Protein AF-A0A061NUL7-F1 (afdb_monomer)

Foldseek 3Di:
DDDDDDDDDDDDDDDDDDDDDDDDDDDDDDDDDDDDYDDDDDDDDDDDDDDDDDDDPDDDDPPCLLVVCAAEEFEEEEAQADPQAWHQDPVVRDIHHDLVVVVVVVCVVSNYHYDYDHDFPVCRLVCLLVVVGQKYFYLAFDDPVSVVRWDWAPFPDKWDAWDKAADPVCPPVDDDPLVQLDPLAEEEEEPPGPQVCCCCPVSVRPHYDYDSHDVVQVVVRDNRYMYTPDHGTRTGTMIGRPDPDDHD

Structure (mmCIF, N/CA/C/O backbone):
data_AF-A0A061NUL7-F1
#
_entry.id   AF-A0A061NUL7-F1
#
loop_
_atom_site.group_PDB
_atom_site.id
_atom_site.type_symbol
_atom_site.label_atom_id
_atom_site.label_alt_id
_atom_site.label_comp_id
_atom_site.label_asym_id
_atom_site.label_entity_id
_atom_site.label_seq_id
_atom_site.pdbx_PDB_ins_code
_atom_site.Cartn_x
_atom_site.Cartn_y
_atom_site.Cartn_z
_atom_site.occupancy
_atom_site.B_iso_or_equiv
_atom_site.auth_seq_id
_atom_site.auth_comp_id
_atom_site.auth_asym_id
_atom_site.auth_atom_id
_atom_site.pdbx_PDB_model_num
ATOM 1 N N . MET A 1 1 ? 24.223 49.769 -17.767 1.00 41.56 1 MET A N 1
ATOM 2 C CA . MET A 1 1 ? 23.442 49.829 -16.515 1.00 41.56 1 MET A CA 1
ATOM 3 C C . MET A 1 1 ? 23.775 48.584 -15.706 1.00 41.56 1 MET A C 1
ATOM 5 O O . MET A 1 1 ? 23.411 47.496 -16.118 1.00 41.56 1 MET A O 1
ATOM 9 N N . LYS A 1 2 ? 24.580 48.724 -14.651 1.00 44.00 2 LYS A N 1
ATOM 10 C CA . LYS A 1 2 ? 24.965 47.647 -13.726 1.00 44.00 2 LYS A CA 1
ATOM 11 C C . LYS A 1 2 ? 24.922 48.241 -12.324 1.00 44.00 2 LYS A C 1
ATOM 13 O O . LYS A 1 2 ? 25.690 49.163 -12.062 1.00 44.00 2 LYS A O 1
ATOM 18 N N . LYS A 1 3 ? 24.028 47.755 -11.467 1.00 49.62 3 LYS A N 1
ATOM 19 C CA . LYS A 1 3 ? 24.071 47.977 -10.016 1.00 49.62 3 LYS A CA 1
ATOM 20 C C . LYS A 1 3 ? 23.523 46.723 -9.338 1.00 49.62 3 LYS A C 1
ATOM 22 O O . LYS A 1 3 ? 22.314 46.557 -9.245 1.00 49.62 3 LYS A O 1
ATOM 27 N N . ASN A 1 4 ? 24.438 45.849 -8.921 1.00 40.78 4 ASN A N 1
ATOM 28 C CA . ASN A 1 4 ? 24.158 44.772 -7.979 1.00 40.78 4 ASN A CA 1
ATOM 29 C C . ASN A 1 4 ? 24.208 45.364 -6.569 1.00 40.78 4 ASN A C 1
ATOM 31 O O . ASN A 1 4 ? 25.168 46.049 -6.213 1.00 40.78 4 ASN A O 1
ATOM 35 N N . LEU A 1 5 ? 23.146 45.118 -5.810 1.00 48.62 5 LEU A N 1
ATOM 36 C CA . LEU A 1 5 ? 22.949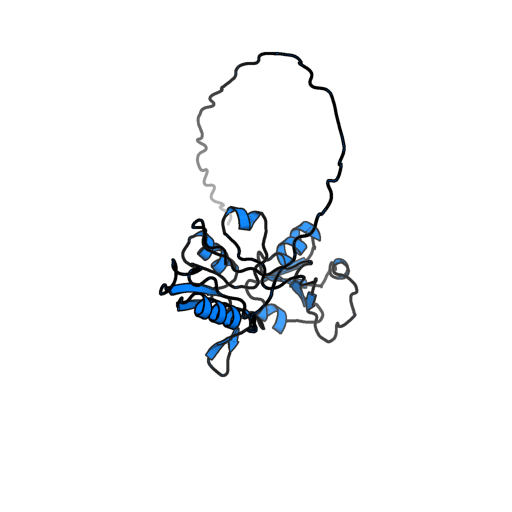 45.543 -4.433 1.00 48.62 5 LEU A CA 1
ATOM 37 C C . LEU A 1 5 ? 23.503 44.452 -3.505 1.00 48.62 5 LEU A C 1
ATOM 39 O O . LEU A 1 5 ? 22.979 43.343 -3.471 1.00 48.62 5 LEU A O 1
ATOM 43 N N . LEU A 1 6 ? 24.586 44.769 -2.797 1.00 40.81 6 LEU A N 1
ATOM 44 C CA . LEU A 1 6 ? 25.145 43.973 -1.705 1.00 40.81 6 LEU A CA 1
ATOM 45 C C . LEU A 1 6 ? 24.376 44.297 -0.420 1.00 40.81 6 LEU A C 1
ATOM 47 O O . LEU A 1 6 ? 24.351 45.453 0.002 1.00 40.81 6 LEU A O 1
ATOM 51 N N . LEU A 1 7 ? 23.782 43.276 0.199 1.00 40.00 7 LEU A N 1
ATOM 52 C CA . LEU A 1 7 ? 23.245 43.327 1.556 1.00 40.00 7 LEU A CA 1
ATOM 53 C C . LEU A 1 7 ? 24.054 42.340 2.411 1.00 40.00 7 LEU A C 1
ATOM 55 O O . LEU A 1 7 ? 23.884 41.129 2.326 1.00 40.00 7 LEU A O 1
ATOM 59 N N . THR A 1 8 ? 24.995 42.874 3.183 1.00 39.69 8 THR A N 1
ATOM 60 C CA . THR A 1 8 ? 25.755 42.171 4.222 1.00 39.69 8 THR A CA 1
ATOM 61 C C . THR A 1 8 ? 24.872 41.970 5.453 1.00 39.69 8 THR A C 1
ATOM 63 O O . THR A 1 8 ? 24.516 42.945 6.115 1.00 39.69 8 THR A O 1
ATOM 66 N N . GLY A 1 9 ? 24.517 40.715 5.741 1.00 43.31 9 GLY A N 1
ATOM 67 C CA . GLY A 1 9 ? 23.851 40.277 6.970 1.00 43.31 9 GLY A CA 1
ATOM 68 C C . GLY A 1 9 ? 24.862 39.754 7.994 1.00 43.31 9 GLY A C 1
ATOM 69 O O . GLY A 1 9 ? 25.836 39.095 7.644 1.00 43.31 9 GLY A O 1
ATOM 70 N N . VAL A 1 10 ? 24.629 40.125 9.247 1.00 47.25 10 VAL A N 1
ATOM 71 C CA . VAL A 1 10 ? 25.512 40.056 10.415 1.00 47.25 10 VAL A CA 1
ATOM 72 C C . VAL A 1 10 ? 25.815 38.621 10.864 1.00 47.25 10 VAL A C 1
ATOM 74 O O . VAL A 1 10 ? 24.913 37.818 11.075 1.00 47.25 10 VAL A O 1
ATOM 77 N N . LEU A 1 11 ? 27.107 38.348 11.067 1.00 40.09 11 LEU A N 1
ATOM 78 C CA . LEU A 1 11 ? 27.653 37.181 11.755 1.00 40.09 11 LEU A CA 1
ATOM 79 C C . LEU A 1 11 ? 27.580 37.428 13.272 1.00 40.09 11 LEU A C 1
ATOM 81 O O . LEU A 1 11 ? 28.150 38.402 13.764 1.00 40.09 11 LEU A O 1
ATOM 85 N N . GLY A 1 12 ? 26.891 36.560 14.009 1.00 37.66 12 GLY A N 1
ATOM 86 C CA . GLY A 1 12 ? 26.801 36.638 15.465 1.00 37.66 12 GLY A CA 1
ATOM 87 C C . GLY A 1 12 ? 26.428 35.292 16.071 1.00 37.66 12 GLY A C 1
ATOM 88 O O . GLY A 1 12 ? 25.258 35.038 16.324 1.00 37.66 12 GLY A O 1
ATOM 89 N N . ALA A 1 13 ? 27.427 34.443 16.309 1.00 40.31 13 ALA A N 1
ATOM 90 C CA . ALA A 1 13 ? 27.310 33.274 17.173 1.00 40.31 13 ALA A CA 1
ATOM 91 C C . ALA A 1 13 ? 28.467 33.316 18.179 1.00 40.31 13 ALA A C 1
ATOM 93 O O . ALA A 1 13 ? 29.633 33.171 17.812 1.00 40.31 13 ALA A O 1
ATOM 94 N N . SER A 1 14 ? 28.120 33.577 19.438 1.00 43.34 14 SER A N 1
ATOM 95 C CA . SER A 1 14 ? 28.998 33.508 20.603 1.00 43.34 14 SER A CA 1
ATOM 96 C C . SER A 1 14 ? 28.559 32.342 21.478 1.00 43.34 14 SER A C 1
ATOM 98 O O . SER A 1 14 ? 27.392 32.304 21.851 1.00 43.34 14 SER A O 1
ATOM 100 N N . MET A 1 15 ? 29.554 31.541 21.891 1.00 42.31 15 MET A N 1
ATOM 101 C CA . MET A 1 15 ? 29.649 30.820 23.175 1.00 42.31 15 MET A CA 1
ATOM 102 C C . MET A 1 15 ? 28.663 29.647 23.391 1.00 42.31 15 MET A C 1
ATOM 104 O O . MET A 1 15 ? 27.520 29.702 22.979 1.00 42.31 15 MET A O 1
ATOM 108 N N . LEU A 1 16 ? 29.001 28.538 24.051 1.00 47.09 16 LEU A N 1
ATOM 109 C CA . LEU A 1 16 ? 30.143 28.176 24.888 1.00 47.09 16 LEU A CA 1
ATOM 110 C C . LEU A 1 16 ? 30.186 26.636 24.966 1.00 47.09 16 LEU A C 1
ATOM 112 O O . LEU A 1 16 ? 29.141 25.998 25.061 1.00 47.09 16 LEU A O 1
ATOM 116 N N . ALA A 1 17 ? 31.383 26.055 24.960 1.00 47.00 17 ALA A N 1
ATOM 117 C CA . ALA A 1 17 ? 31.604 24.650 25.285 1.00 47.00 17 ALA A CA 1
ATOM 118 C C . ALA A 1 17 ? 31.449 24.410 26.796 1.00 47.00 17 ALA A C 1
ATOM 120 O O . ALA A 1 17 ? 31.879 25.246 27.595 1.00 47.00 17 ALA A O 1
ATOM 121 N N . LEU A 1 18 ? 30.931 23.241 27.183 1.00 48.00 18 LEU A N 1
ATOM 122 C CA . LEU A 1 18 ? 31.168 22.676 28.509 1.00 48.00 18 LEU A CA 1
ATOM 123 C C . LEU A 1 18 ? 31.595 21.215 28.364 1.00 48.00 18 LEU A C 1
ATOM 125 O O . LEU A 1 18 ? 30.893 20.395 27.781 1.00 48.00 18 LEU A O 1
ATOM 129 N N . ALA A 1 19 ? 32.796 20.948 28.864 1.00 47.94 19 ALA A N 1
ATOM 130 C CA . ALA A 1 19 ? 33.405 19.640 28.983 1.00 47.94 19 ALA A CA 1
ATOM 131 C C . ALA A 1 19 ? 32.780 18.849 30.142 1.00 47.94 19 ALA A C 1
ATOM 133 O O . ALA A 1 19 ? 32.453 19.427 31.178 1.00 47.94 19 ALA A O 1
ATOM 134 N N . ALA A 1 20 ? 32.727 17.527 29.998 1.00 44.84 20 ALA A N 1
ATOM 135 C CA . ALA A 1 20 ? 32.732 16.595 31.117 1.00 44.84 20 ALA A CA 1
ATOM 136 C C . ALA A 1 20 ? 33.690 15.448 30.764 1.00 44.84 20 ALA A C 1
ATOM 138 O O . ALA A 1 20 ? 33.613 14.878 29.679 1.00 44.84 20 ALA A O 1
ATOM 139 N N . CYS A 1 21 ? 34.630 15.188 31.668 1.00 56.19 21 CYS A N 1
ATOM 140 C CA . CYS A 1 21 ? 35.677 14.174 31.603 1.00 56.19 21 CYS A CA 1
ATOM 141 C C . CYS A 1 21 ? 35.735 13.493 32.980 1.00 56.19 21 CYS A C 1
ATOM 143 O O . CYS A 1 21 ? 35.520 14.182 33.982 1.00 56.19 21 CYS A O 1
ATOM 145 N N . GLY A 1 22 ? 36.104 12.210 33.008 1.00 34.72 22 GLY A N 1
ATOM 146 C CA . GLY A 1 22 ? 36.574 11.470 34.191 1.00 34.72 22 GLY A CA 1
ATOM 147 C C . GLY A 1 22 ? 35.635 10.331 34.612 1.00 34.72 22 GLY A C 1
ATOM 148 O O . GLY A 1 22 ? 34.429 10.545 34.681 1.00 34.72 22 GLY A O 1
ATOM 149 N N . ASP A 1 23 ? 36.095 9.121 34.931 1.00 38.53 23 ASP A N 1
ATOM 150 C CA . ASP A 1 23 ? 37.463 8.590 35.050 1.00 38.53 23 ASP A CA 1
ATOM 151 C C . ASP A 1 23 ? 37.385 7.045 35.119 1.00 38.53 23 ASP A C 1
ATOM 153 O O . ASP A 1 23 ? 36.349 6.498 35.505 1.00 38.53 23 ASP A O 1
ATOM 157 N N . ASP A 1 24 ? 38.471 6.382 34.718 1.00 39.56 24 ASP A N 1
ATOM 158 C CA . ASP A 1 24 ? 38.737 4.936 34.708 1.00 39.56 24 ASP A CA 1
ATOM 159 C C . ASP A 1 24 ? 38.735 4.268 36.102 1.00 39.56 24 ASP A C 1
ATOM 161 O O . ASP A 1 24 ? 39.164 4.880 37.076 1.00 39.56 24 ASP A O 1
ATOM 165 N N . ASP A 1 25 ? 38.412 2.965 36.177 1.00 37.59 25 ASP A N 1
ATOM 166 C CA . ASP A 1 25 ? 39.268 2.007 36.901 1.00 37.59 25 ASP A CA 1
ATOM 167 C C . ASP A 1 25 ? 39.067 0.546 36.428 1.00 37.59 25 ASP A C 1
ATOM 169 O O . ASP A 1 25 ? 38.068 0.149 35.835 1.00 37.59 25 ASP A O 1
ATOM 173 N N . THR A 1 26 ? 40.127 -0.196 36.691 1.00 35.75 26 THR A N 1
ATOM 174 C CA . THR A 1 26 ? 40.736 -1.415 36.167 1.00 35.75 26 THR A CA 1
ATOM 175 C C . THR A 1 26 ? 40.050 -2.778 36.397 1.00 35.75 26 THR A C 1
ATOM 177 O O . THR A 1 26 ? 39.437 -3.031 37.423 1.00 35.75 26 THR A O 1
ATOM 180 N N . GLY A 1 27 ? 40.304 -3.713 35.464 1.00 29.31 27 GLY A N 1
ATOM 181 C CA . GLY A 1 27 ? 41.137 -4.898 35.742 1.00 29.31 27 GLY A CA 1
ATOM 182 C C . GLY A 1 27 ? 40.503 -6.217 36.228 1.00 29.31 27 GLY A C 1
ATOM 183 O O . GLY A 1 27 ? 40.180 -6.349 37.399 1.00 29.31 27 GLY A O 1
ATOM 184 N N . ALA A 1 28 ? 40.595 -7.216 35.337 1.00 30.72 28 ALA A N 1
ATOM 185 C CA . ALA A 1 28 ? 40.940 -8.635 35.555 1.00 30.72 28 ALA A CA 1
ATOM 186 C C . ALA A 1 28 ? 39.914 -9.631 36.151 1.00 30.72 28 ALA A C 1
ATOM 188 O O . ALA A 1 28 ? 39.558 -9.570 37.321 1.00 30.72 28 ALA A O 1
ATOM 189 N N . ASP A 1 29 ? 39.565 -10.590 35.280 1.00 32.75 29 ASP A N 1
ATOM 190 C CA . ASP A 1 29 ? 39.515 -12.054 35.440 1.00 32.75 29 ASP A CA 1
ATOM 191 C C . ASP A 1 29 ? 38.895 -12.673 36.702 1.00 32.75 29 ASP A C 1
ATOM 193 O O . ASP A 1 29 ? 39.508 -12.630 37.760 1.00 32.75 29 ASP A O 1
ATOM 197 N N . GLU A 1 30 ? 37.797 -13.424 36.519 1.00 35.03 30 GLU A N 1
ATOM 198 C CA . GLU A 1 30 ? 37.662 -14.809 37.013 1.00 35.03 30 GLU A CA 1
ATOM 199 C C . GLU A 1 30 ? 36.762 -15.643 36.065 1.00 35.03 30 GLU A C 1
ATOM 201 O O . GLU A 1 30 ? 35.569 -15.392 35.910 1.00 35.03 30 GLU A O 1
ATOM 206 N N . GLU A 1 31 ? 37.408 -16.587 35.373 1.00 32.31 31 GLU A N 1
ATOM 207 C CA . GLU A 1 31 ? 37.041 -17.997 35.133 1.00 32.31 31 GLU A CA 1
ATOM 208 C C . GLU A 1 31 ? 35.579 -18.446 35.382 1.00 32.31 31 GLU A C 1
ATOM 210 O O . GLU A 1 31 ? 35.151 -18.546 36.531 1.00 32.31 31 GLU A O 1
ATOM 215 N N . VAL A 1 32 ? 34.888 -18.919 34.331 1.00 36.88 32 VAL A N 1
ATOM 216 C CA . VAL A 1 32 ? 34.057 -20.141 34.412 1.00 36.88 32 VAL A CA 1
ATOM 217 C C . VAL A 1 32 ? 34.219 -20.936 33.113 1.00 36.88 32 VAL A C 1
ATOM 219 O O . VAL A 1 32 ? 33.815 -20.496 32.037 1.00 36.88 32 VAL A O 1
ATOM 222 N N . ASP A 1 33 ? 34.836 -22.101 33.265 1.00 30.20 33 ASP A N 1
ATOM 223 C CA . ASP A 1 33 ? 35.034 -23.167 32.288 1.00 30.20 33 ASP A CA 1
ATOM 224 C C . ASP A 1 33 ? 33.935 -24.240 32.416 1.00 30.20 33 ASP A C 1
ATOM 226 O O . ASP A 1 33 ? 33.357 -24.403 33.493 1.00 30.20 33 ASP A O 1
ATOM 230 N N . ASP A 1 34 ? 33.750 -24.993 31.325 1.00 31.69 34 ASP A N 1
ATOM 231 C CA . ASP A 1 34 ? 33.094 -26.306 31.209 1.00 31.69 34 ASP A CA 1
ATOM 232 C C . ASP A 1 34 ? 31.566 -26.409 31.468 1.00 31.69 34 ASP A C 1
ATOM 234 O O . ASP A 1 34 ? 31.013 -25.845 32.400 1.00 31.69 34 ASP A O 1
ATOM 238 N N . THR A 1 35 ? 30.753 -27.197 30.756 1.00 31.86 35 THR A N 1
ATOM 239 C CA . THR A 1 35 ? 30.924 -28.100 29.612 1.00 31.86 35 THR A CA 1
ATOM 240 C C . THR A 1 35 ? 29.545 -28.477 29.051 1.00 31.86 35 THR A C 1
ATOM 242 O O . THR A 1 35 ? 28.505 -28.384 29.695 1.00 31.86 35 THR A O 1
ATOM 245 N N . ASN A 1 36 ? 29.615 -28.920 27.804 1.00 33.88 36 ASN A N 1
ATOM 246 C CA . ASN A 1 36 ? 28.641 -29.535 26.917 1.00 33.88 36 ASN A CA 1
ATOM 247 C C . ASN A 1 36 ? 27.915 -30.791 27.473 1.00 33.88 36 ASN A C 1
ATOM 249 O O . ASN A 1 36 ? 28.551 -31.619 28.116 1.00 33.88 36 ASN A O 1
ATOM 253 N N . GLY A 1 37 ? 26.669 -31.015 27.029 1.00 26.94 37 GLY A N 1
ATOM 254 C CA . GLY A 1 37 ? 26.273 -32.314 26.459 1.00 26.94 37 GLY A CA 1
ATOM 255 C C . GLY A 1 37 ? 25.396 -33.289 27.265 1.00 26.94 37 GLY A C 1
ATOM 256 O O . GLY A 1 37 ? 25.830 -33.858 28.257 1.00 26.94 37 GLY A O 1
ATOM 257 N N . ASP A 1 38 ? 24.250 -33.590 26.645 1.00 30.19 38 ASP A N 1
ATOM 258 C CA . ASP A 1 38 ? 23.687 -34.931 26.386 1.00 30.19 38 ASP A CA 1
ATOM 259 C C . ASP A 1 38 ? 22.442 -35.408 27.169 1.00 30.19 38 ASP A C 1
ATOM 261 O O . ASP A 1 38 ? 22.449 -35.663 28.370 1.00 30.19 38 ASP A O 1
ATOM 265 N N . THR A 1 39 ? 21.363 -35.478 26.384 1.00 30.22 39 THR A N 1
ATOM 266 C CA . THR A 1 39 ? 20.294 -36.483 26.275 1.00 30.22 39 THR A CA 1
ATOM 267 C C . THR A 1 39 ? 20.451 -37.765 27.096 1.00 30.22 39 THR A C 1
ATOM 269 O O . THR A 1 39 ? 21.474 -38.416 26.978 1.00 30.22 39 THR A O 1
ATOM 272 N N . GLU A 1 40 ? 19.381 -38.196 27.778 1.00 32.69 40 GLU A N 1
ATOM 273 C CA . GLU A 1 40 ? 18.895 -39.588 27.739 1.00 32.69 40 GLU A CA 1
ATOM 274 C C . GLU A 1 40 ? 17.381 -39.646 28.011 1.00 32.69 40 GLU A C 1
ATOM 276 O O . GLU A 1 40 ? 16.809 -38.833 28.742 1.00 32.69 40 GLU A O 1
ATOM 281 N N . GLU A 1 41 ? 16.768 -40.607 27.330 1.00 32.12 41 GLU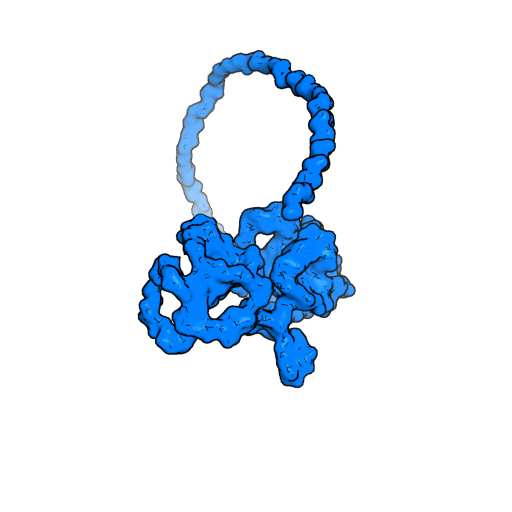 A N 1
ATOM 282 C CA . GLU A 1 41 ? 15.353 -40.946 27.229 1.00 32.12 41 GLU A CA 1
ATOM 283 C C . GLU A 1 41 ? 14.831 -41.626 28.506 1.00 32.12 41 GLU A C 1
ATOM 285 O O . GLU A 1 41 ? 15.578 -42.318 29.199 1.00 32.12 41 GLU A O 1
ATOM 290 N N . VAL A 1 42 ? 13.531 -41.492 28.793 1.00 35.34 42 VAL A N 1
ATOM 291 C CA . VAL A 1 42 ? 12.805 -42.446 29.646 1.00 35.34 42 VAL A CA 1
ATOM 292 C C . VAL A 1 42 ? 11.464 -42.767 28.995 1.00 35.34 42 VAL A C 1
ATOM 294 O O . VAL A 1 42 ? 10.759 -41.881 28.519 1.00 35.34 42 VAL A O 1
ATOM 297 N N . GLU A 1 43 ? 11.210 -44.068 28.975 1.00 32.81 43 GLU A N 1
ATOM 298 C CA . GLU A 1 43 ? 10.279 -44.854 28.177 1.00 32.81 43 GLU A CA 1
ATOM 299 C C . GLU A 1 43 ? 8.796 -44.706 28.559 1.00 32.81 43 GLU A C 1
ATOM 301 O O . GLU A 1 43 ? 8.439 -44.363 29.690 1.00 32.81 43 GLU A O 1
ATOM 306 N N . ASP A 1 44 ? 7.963 -45.033 27.569 1.00 30.30 44 ASP A N 1
ATOM 307 C CA . ASP A 1 44 ? 6.517 -45.234 27.607 1.00 30.30 44 ASP A CA 1
ATOM 308 C C . ASP A 1 44 ? 6.102 -46.422 28.499 1.00 30.30 44 ASP A C 1
ATOM 310 O O . ASP A 1 44 ? 6.715 -47.485 28.428 1.00 30.30 44 ASP A O 1
ATOM 314 N N . GLU A 1 45 ? 4.991 -46.295 29.236 1.00 35.91 45 GLU A N 1
ATOM 315 C CA . GLU A 1 45 ? 4.125 -47.438 29.567 1.00 35.91 45 GLU A CA 1
ATOM 316 C C . GLU A 1 45 ? 2.636 -47.046 29.552 1.00 35.91 45 GLU A C 1
ATOM 318 O O . GLU A 1 45 ? 2.225 -45.979 30.014 1.00 35.91 45 GLU A O 1
ATOM 323 N N . ASP A 1 46 ? 1.867 -47.970 28.981 1.00 34.19 46 ASP A N 1
ATOM 324 C CA . ASP A 1 46 ? 0.473 -47.929 28.552 1.00 34.19 46 ASP A CA 1
ATOM 325 C C . ASP A 1 46 ? -0.585 -47.799 29.666 1.00 34.19 46 ASP A C 1
ATOM 327 O O . ASP A 1 46 ? -0.403 -48.229 30.807 1.00 34.19 46 ASP A O 1
ATOM 331 N N . GLY A 1 47 ? -1.773 -47.317 29.280 1.00 29.33 47 GLY A N 1
ATOM 332 C CA . GLY A 1 47 ? -2.984 -47.353 30.103 1.00 29.33 47 GLY A CA 1
ATOM 333 C C . GLY A 1 47 ? -4.241 -46.941 29.333 1.00 29.33 47 GLY A C 1
ATOM 334 O O . GLY A 1 47 ? -4.740 -45.836 29.518 1.00 29.33 47 GLY A O 1
ATOM 335 N N . ASP A 1 48 ? -4.701 -47.838 28.461 1.00 33.47 48 ASP A N 1
ATOM 336 C CA . ASP A 1 48 ? -5.984 -47.835 27.742 1.00 33.47 48 ASP A CA 1
ATOM 337 C C . ASP A 1 48 ? -7.192 -47.860 28.706 1.00 33.47 48 ASP A C 1
ATOM 339 O O . ASP A 1 48 ? -7.127 -48.540 29.730 1.00 33.47 48 ASP A O 1
ATOM 343 N N . GLU A 1 49 ? -8.262 -47.122 28.384 1.00 33.81 49 GLU A N 1
ATOM 344 C CA . GLU A 1 49 ? -9.661 -47.601 28.380 1.00 33.81 49 GLU A CA 1
ATOM 345 C C . GLU A 1 49 ? -10.652 -46.462 28.026 1.00 33.81 49 GLU A C 1
ATOM 347 O O . GLU A 1 49 ? -10.894 -45.525 28.789 1.00 33.81 49 GLU A O 1
ATOM 352 N N . ASP A 1 50 ? -11.256 -46.656 26.851 1.00 33.81 50 ASP A N 1
ATOM 353 C CA . ASP A 1 50 ? -12.662 -46.444 26.486 1.00 33.81 50 ASP A CA 1
ATOM 354 C C . ASP A 1 50 ? -13.172 -45.106 25.909 1.00 33.81 50 ASP A C 1
ATOM 356 O O . ASP A 1 50 ? -13.286 -44.056 26.543 1.00 33.81 50 ASP A O 1
ATOM 360 N N . ALA A 1 51 ? -13.584 -45.258 24.647 1.00 32.56 51 ALA A N 1
ATOM 361 C CA . ALA A 1 51 ? -14.300 -44.360 23.761 1.00 32.56 51 ALA A CA 1
ATOM 362 C C . ALA A 1 51 ? -15.735 -44.041 24.217 1.00 32.56 51 ALA A C 1
ATOM 364 O O . ALA A 1 51 ? -16.380 -44.846 24.879 1.00 32.56 51 ALA A O 1
ATOM 365 N N . GLU A 1 52 ? -16.246 -42.886 23.787 1.00 38.56 52 GLU A N 1
ATOM 366 C CA . GLU A 1 52 ? -17.381 -42.734 22.855 1.00 38.56 52 GLU A CA 1
ATOM 367 C C . GLU A 1 52 ? -17.593 -41.224 22.612 1.00 38.56 52 GLU A C 1
ATOM 369 O O . GLU A 1 52 ? -17.677 -40.447 23.565 1.00 38.56 52 GLU A O 1
ATOM 374 N N . GLY A 1 53 ? -17.702 -40.800 21.351 1.00 28.25 53 GLY A N 1
ATOM 375 C CA . GLY A 1 53 ? -17.986 -39.405 21.002 1.00 28.25 53 GLY A CA 1
ATOM 376 C C . GLY A 1 53 ? -17.732 -39.088 19.533 1.00 28.25 53 GLY A C 1
ATOM 377 O O . GLY A 1 53 ? -16.679 -38.562 19.189 1.00 28.25 53 GLY A O 1
ATOM 378 N N . ASP A 1 54 ? -18.699 -39.446 18.687 1.00 43.09 54 ASP A N 1
ATOM 379 C CA . ASP A 1 54 ? -18.974 -38.758 17.420 1.00 43.09 54 ASP A CA 1
ATOM 380 C C . ASP A 1 54 ? -19.119 -37.251 17.699 1.00 43.09 54 ASP A C 1
ATOM 382 O O . ASP A 1 54 ? -19.646 -36.906 18.757 1.00 43.09 54 ASP A O 1
ATOM 386 N N . ASP A 1 55 ? -18.588 -36.408 16.809 1.00 31.62 55 ASP A N 1
ATOM 387 C CA . ASP A 1 55 ? -19.102 -35.082 16.421 1.00 31.62 55 ASP A CA 1
ATOM 388 C C . ASP A 1 55 ? -17.976 -34.211 15.823 1.00 31.62 55 ASP A C 1
ATOM 390 O O . ASP A 1 55 ? -16.887 -34.055 16.378 1.00 31.62 55 ASP A O 1
ATOM 394 N N . ASP A 1 56 ? -18.273 -33.662 14.643 1.00 39.62 56 ASP A N 1
ATOM 395 C CA . ASP A 1 56 ? -17.499 -32.713 13.844 1.00 39.62 56 ASP A CA 1
ATOM 396 C C . ASP A 1 56 ? -16.593 -31.769 14.655 1.00 39.62 56 ASP A C 1
ATOM 398 O O . ASP A 1 56 ? -17.059 -30.890 15.384 1.00 39.62 56 ASP A O 1
ATOM 402 N N . ALA A 1 57 ? -15.280 -31.861 1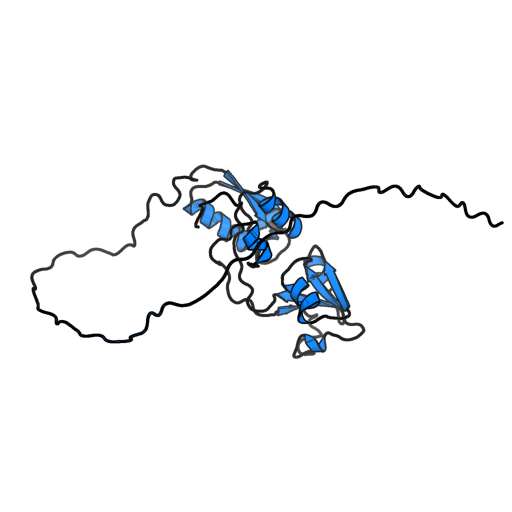4.420 1.00 34.78 57 ALA A N 1
ATOM 403 C CA . ALA A 1 57 ? -14.323 -30.834 14.814 1.00 34.78 57 ALA A CA 1
ATOM 404 C C . ALA A 1 57 ? -14.485 -29.599 13.908 1.00 34.78 57 ALA A C 1
ATOM 406 O O . ALA A 1 57 ? -13.669 -29.321 13.028 1.00 34.78 57 ALA A O 1
ATOM 407 N N . ALA A 1 58 ? -15.570 -28.860 14.131 1.00 35.91 58 ALA A N 1
ATOM 408 C CA . ALA A 1 58 ? -15.595 -27.432 13.892 1.00 35.91 58 ALA A CA 1
ATOM 409 C C . ALA A 1 58 ? -14.539 -26.798 14.807 1.00 35.91 58 ALA A C 1
ATOM 411 O O . ALA A 1 58 ? -14.579 -26.958 16.027 1.00 35.91 58 ALA A O 1
ATOM 412 N N . ALA A 1 59 ? -13.576 -26.108 14.206 1.00 41.56 59 ALA A N 1
ATOM 413 C CA . ALA A 1 59 ? -12.682 -25.216 14.922 1.00 41.56 59 ALA A CA 1
ATOM 414 C C . ALA A 1 59 ? -13.530 -24.119 15.594 1.00 41.56 59 ALA A C 1
ATOM 416 O O . ALA A 1 59 ? -13.994 -23.202 14.922 1.00 41.56 59 ALA A O 1
ATOM 417 N N . GLY A 1 60 ? -13.782 -24.248 16.900 1.00 37.19 60 GLY A N 1
ATOM 418 C CA . GLY A 1 60 ? -14.097 -23.097 17.751 1.00 37.19 60 GLY A CA 1
ATOM 419 C C . GLY A 1 60 ? -12.838 -22.229 17.833 1.00 37.19 60 GLY A C 1
ATOM 420 O O . GLY A 1 60 ? -11.743 -22.772 17.939 1.00 37.19 60 GLY A O 1
ATOM 421 N N . GLY A 1 61 ? -12.889 -20.911 17.682 1.00 42.25 61 GLY A N 1
ATOM 422 C CA . GLY A 1 61 ? -13.914 -20.003 18.185 1.00 42.25 61 GLY A CA 1
ATOM 423 C C . GLY A 1 61 ? -13.308 -19.282 19.386 1.00 42.25 61 GLY A C 1
ATOM 424 O O . GLY A 1 61 ? -13.621 -19.614 20.527 1.00 42.25 61 GLY A O 1
ATOM 425 N N . ASP A 1 62 ? -12.366 -18.371 19.124 1.00 46.88 62 ASP A N 1
ATOM 426 C CA . ASP A 1 62 ? -11.891 -17.400 20.113 1.00 46.88 62 ASP A CA 1
ATOM 427 C C . ASP A 1 62 ? -12.943 -16.286 20.193 1.00 46.88 62 ASP A C 1
ATOM 429 O O . ASP A 1 62 ? -12.796 -15.224 19.593 1.00 46.88 62 ASP A O 1
ATOM 433 N N . ASP A 1 63 ? -14.041 -16.549 20.904 1.00 54.59 63 ASP A N 1
ATOM 434 C CA . ASP A 1 63 ? -15.261 -15.723 20.896 1.00 54.59 63 ASP A CA 1
ATOM 435 C C . ASP A 1 63 ? -15.095 -14.275 21.430 1.00 54.59 63 ASP A C 1
ATOM 437 O O . ASP A 1 63 ? -16.077 -13.543 21.483 1.00 54.59 63 ASP A O 1
ATOM 441 N N . ASP A 1 64 ? -13.888 -13.818 21.789 1.00 66.94 64 ASP A N 1
ATOM 442 C CA . ASP A 1 64 ? -13.648 -12.473 22.344 1.00 66.94 64 ASP A CA 1
ATOM 443 C C . ASP A 1 64 ? -12.351 -11.780 21.852 1.00 66.94 64 ASP A C 1
ATOM 445 O O . ASP A 1 64 ? -11.950 -10.764 22.424 1.00 66.94 64 ASP A O 1
ATOM 449 N N . ALA A 1 65 ? -11.677 -12.263 20.796 1.00 73.06 65 ALA A N 1
ATOM 450 C CA . ALA A 1 65 ? -10.389 -11.688 20.354 1.00 73.06 65 ALA A CA 1
ATOM 451 C C . ALA A 1 65 ? -10.459 -10.184 19.998 1.00 73.06 65 ALA A C 1
ATOM 453 O O . ALA A 1 65 ? -9.476 -9.457 20.154 1.00 73.06 65 ALA A O 1
ATOM 454 N N . TYR A 1 66 ? -11.636 -9.704 19.580 1.00 78.44 66 TYR A N 1
ATOM 455 C CA . TYR A 1 66 ? -11.864 -8.325 19.132 1.00 78.44 66 TYR A CA 1
ATOM 456 C C . TYR A 1 66 ? -12.819 -7.527 20.033 1.00 78.44 66 TYR A C 1
ATOM 458 O O . TYR A 1 66 ? -13.233 -6.423 19.676 1.00 78.44 66 TYR A O 1
ATOM 466 N N . ALA A 1 67 ? -13.155 -8.043 21.221 1.00 80.50 67 ALA A N 1
ATOM 467 C CA . ALA A 1 67 ? -14.132 -7.416 22.117 1.00 80.50 67 ALA A CA 1
ATOM 468 C C . ALA A 1 67 ? -13.768 -5.969 22.512 1.00 80.50 67 ALA A C 1
ATOM 470 O O . ALA A 1 67 ? -14.659 -5.152 22.746 1.00 80.50 67 ALA A O 1
ATOM 471 N N . ASP A 1 68 ? -12.473 -5.642 22.551 1.00 83.94 68 ASP A N 1
ATOM 472 C CA . ASP A 1 68 ? -11.967 -4.311 22.908 1.00 83.94 68 ASP A CA 1
ATOM 473 C C . ASP A 1 68 ? -12.205 -3.245 21.824 1.00 83.94 68 ASP A C 1
ATOM 475 O O . ASP A 1 68 ? -12.174 -2.056 22.139 1.00 83.94 68 ASP A O 1
ATOM 479 N N . VAL A 1 69 ? -12.432 -3.649 20.570 1.00 84.06 69 VAL A N 1
ATOM 480 C CA . VAL A 1 69 ? -12.619 -2.734 19.426 1.00 84.06 69 VAL A CA 1
ATOM 481 C C . VAL A 1 69 ? -13.995 -2.862 18.773 1.00 84.06 69 VAL A C 1
ATOM 483 O O . VAL A 1 69 ? -14.387 -1.986 18.007 1.00 84.06 69 VAL A O 1
ATOM 486 N N . ALA A 1 70 ? -14.751 -3.920 19.075 1.00 88.56 70 ALA A N 1
ATOM 487 C CA . ALA A 1 70 ? -16.064 -4.162 18.491 1.00 88.56 70 ALA A CA 1
ATOM 488 C C . ALA A 1 70 ? -17.023 -2.967 18.688 1.00 88.56 70 ALA A C 1
ATOM 490 O O . ALA A 1 70 ? -17.214 -2.449 19.791 1.00 88.56 70 ALA A O 1
ATOM 491 N N . GLY A 1 71 ? -17.665 -2.543 17.600 1.00 89.38 71 GLY A N 1
ATOM 492 C CA . GLY A 1 71 ? -18.558 -1.386 17.544 1.00 89.38 71 GLY A CA 1
ATOM 493 C C . GLY A 1 71 ? -17.856 -0.034 17.375 1.00 89.38 71 GLY A C 1
ATOM 494 O O . GLY A 1 71 ? -18.543 0.989 17.314 1.00 89.38 71 GLY A O 1
ATOM 495 N N . GLU A 1 72 ? -16.523 0.003 17.296 1.00 91.94 72 GLU A N 1
ATOM 496 C CA . GLU A 1 72 ? -15.784 1.207 16.913 1.00 91.94 72 GLU A CA 1
ATOM 497 C C . GLU A 1 72 ? -15.819 1.442 15.395 1.00 91.94 72 GLU A C 1
ATOM 499 O O . GLU A 1 72 ? -16.040 0.529 14.599 1.00 91.94 72 GLU A O 1
ATOM 504 N N . THR A 1 73 ? -15.567 2.688 14.987 1.00 94.62 73 THR A N 1
ATOM 505 C CA . THR A 1 73 ? -15.369 3.055 13.580 1.00 94.62 73 THR A CA 1
ATOM 506 C C . THR A 1 73 ? -13.901 3.380 13.351 1.00 94.62 73 THR A C 1
ATOM 508 O O . THR A 1 73 ? -13.376 4.319 13.951 1.00 94.62 73 THR A O 1
ATOM 511 N N . PHE A 1 74 ? -13.254 2.649 12.449 1.00 94.38 74 PHE A N 1
ATOM 512 C CA . PHE A 1 74 ? -11.867 2.873 12.063 1.00 94.38 74 PHE A CA 1
ATOM 513 C C . PHE A 1 74 ? -11.811 3.731 10.804 1.00 94.38 74 PHE A C 1
ATOM 515 O O . PHE A 1 74 ? -12.460 3.434 9.798 1.00 94.38 74 PHE A O 1
ATOM 522 N N . THR A 1 75 ? -10.997 4.787 10.835 1.00 95.88 75 THR A N 1
ATOM 523 C CA . THR A 1 75 ? -10.683 5.540 9.615 1.00 95.88 75 THR A CA 1
ATOM 524 C C . THR A 1 75 ? -9.485 4.894 8.935 1.00 95.88 75 THR A C 1
ATOM 526 O O . THR A 1 75 ? -8.382 4.881 9.491 1.00 95.88 75 THR A O 1
ATOM 529 N N . VAL A 1 76 ? -9.705 4.353 7.736 1.00 95.81 76 VAL A N 1
ATOM 530 C CA . VAL A 1 76 ? -8.715 3.559 7.005 1.00 95.81 76 VAL A CA 1
ATOM 531 C C . VAL A 1 76 ? -8.226 4.316 5.782 1.00 95.81 76 VAL A C 1
ATOM 533 O O . VAL A 1 76 ? -8.990 4.605 4.864 1.00 95.81 76 VAL A O 1
ATOM 536 N N . ALA A 1 77 ? -6.930 4.610 5.752 1.00 95.19 77 ALA A N 1
ATOM 537 C CA . ALA A 1 77 ? -6.290 5.215 4.595 1.00 95.19 77 ALA A CA 1
ATOM 538 C C . ALA A 1 77 ? -6.045 4.179 3.492 1.00 95.19 77 ALA A C 1
ATOM 540 O O . ALA A 1 77 ? -5.456 3.128 3.740 1.00 95.19 77 ALA A O 1
ATOM 541 N N . THR A 1 78 ? -6.422 4.496 2.257 1.00 92.94 78 THR A N 1
ATOM 542 C CA . THR A 1 78 ? -6.147 3.646 1.089 1.00 92.94 78 THR A CA 1
ATOM 543 C C . THR A 1 78 ? -5.946 4.477 -0.189 1.00 92.94 78 THR A C 1
ATOM 545 O O . THR A 1 78 ? -6.144 5.695 -0.181 1.00 92.94 78 THR A O 1
ATOM 548 N N . ASP A 1 79 ? -5.498 3.857 -1.275 1.00 87.75 79 ASP A N 1
ATOM 549 C CA . ASP A 1 79 ? -5.331 4.468 -2.593 1.00 87.75 79 ASP A CA 1
ATOM 550 C C . ASP A 1 79 ? -6.661 4.351 -3.362 1.00 87.75 79 ASP A C 1
ATOM 552 O O . ASP A 1 79 ? -7.534 3.553 -3.039 1.00 87.75 79 ASP A O 1
ATOM 556 N N . ASN A 1 80 ? -6.852 5.164 -4.394 1.00 88.44 80 ASN A N 1
ATOM 557 C CA . ASN A 1 80 ? -7.980 5.041 -5.320 1.00 88.44 80 ASN A CA 1
ATOM 558 C C . ASN A 1 80 ? -7.532 4.793 -6.759 1.00 88.44 80 ASN A C 1
ATOM 560 O O . ASN A 1 80 ? -8.334 4.913 -7.693 1.00 88.44 80 ASN A O 1
ATOM 564 N N . ASN A 1 81 ? -6.256 4.464 -6.945 1.00 84.88 81 ASN A N 1
ATOM 565 C CA . ASN A 1 81 ? -5.627 4.449 -8.248 1.00 84.88 81 ASN A CA 1
ATOM 566 C C . ASN A 1 81 ? -4.612 3.317 -8.455 1.00 84.88 81 ASN A C 1
ATOM 568 O O . ASN A 1 81 ? -3.770 3.396 -9.357 1.00 84.88 81 ASN A O 1
ATOM 572 N N . PHE A 1 82 ? -4.691 2.271 -7.638 1.00 80.81 82 PHE A N 1
ATOM 573 C CA . PHE A 1 82 ? -3.763 1.151 -7.619 1.00 80.81 82 PHE A CA 1
ATOM 574 C C . PHE A 1 82 ? -4.469 -0.178 -7.905 1.00 80.81 82 PHE A C 1
ATOM 576 O O . PHE A 1 82 ? -4.669 -1.023 -7.040 1.00 80.81 82 PHE A O 1
ATOM 583 N N . VAL A 1 83 ? -4.854 -0.370 -9.165 1.00 82.25 83 VAL A N 1
ATOM 584 C CA . VAL A 1 83 ? -5.459 -1.621 -9.650 1.00 82.25 83 VAL A CA 1
ATOM 585 C C . VAL A 1 83 ? -4.444 -2.778 -9.554 1.00 82.25 83 VAL A C 1
ATOM 587 O O . VAL A 1 83 ? -3.300 -2.585 -9.972 1.00 82.25 83 VAL A O 1
ATOM 590 N N . PRO A 1 84 ? -4.836 -3.987 -9.101 1.00 83.81 84 PRO A N 1
ATOM 591 C CA . PRO A 1 84 ? -6.181 -4.408 -8.677 1.00 83.81 84 PRO A CA 1
ATOM 592 C C . PRO A 1 84 ? -6.451 -4.263 -7.168 1.00 83.81 84 PRO A C 1
ATOM 594 O O . PRO A 1 84 ? -7.479 -4.737 -6.693 1.00 83.81 84 PRO A O 1
ATOM 597 N N . PHE A 1 85 ? -5.539 -3.648 -6.416 1.00 86.88 85 PHE A N 1
ATOM 598 C CA . PHE A 1 85 ? -5.583 -3.584 -4.956 1.00 86.88 85 PHE A CA 1
ATOM 599 C C . PHE A 1 85 ? -6.613 -2.576 -4.440 1.00 86.88 85 PHE A C 1
ATOM 601 O O . PHE A 1 85 ? -7.509 -2.965 -3.705 1.00 86.88 85 PHE A O 1
ATOM 608 N N . ALA A 1 86 ? -6.550 -1.316 -4.868 1.00 89.94 86 ALA A N 1
ATOM 609 C CA . ALA A 1 86 ? -7.515 -0.292 -4.472 1.00 89.94 86 ALA A CA 1
ATOM 610 C C . ALA A 1 86 ? -7.706 0.734 -5.593 1.00 89.94 86 ALA A C 1
ATOM 612 O O . ALA A 1 86 ? -6.758 1.383 -6.039 1.00 89.94 86 ALA A O 1
ATOM 613 N N . PHE A 1 87 ? -8.928 0.869 -6.099 1.00 89.88 87 PHE A N 1
ATOM 614 C CA . PHE A 1 87 ? -9.252 1.762 -7.203 1.00 89.88 87 PHE A CA 1
ATOM 615 C C . PHE A 1 87 ? -10.688 2.280 -7.137 1.00 89.88 87 PHE A C 1
ATOM 617 O O . PHE A 1 87 ? -11.580 1.632 -6.602 1.00 89.88 87 PHE A O 1
ATOM 624 N N . MET A 1 88 ? -10.925 3.457 -7.713 1.00 91.69 88 MET A N 1
ATOM 625 C CA . MET A 1 88 ? -12.286 3.929 -7.964 1.00 91.69 88 MET A CA 1
ATOM 626 C C . MET A 1 88 ? -12.857 3.201 -9.186 1.00 91.69 88 MET A C 1
ATOM 628 O O . MET A 1 88 ? -12.367 3.392 -10.305 1.00 91.69 88 MET A O 1
ATOM 632 N N . ASP A 1 89 ? -13.885 2.382 -8.984 1.00 88.75 89 ASP A N 1
ATOM 633 C CA . ASP A 1 89 ? -14.655 1.790 -10.073 1.00 88.75 89 ASP A CA 1
ATOM 634 C C . ASP A 1 89 ? -15.435 2.907 -10.782 1.00 88.75 89 ASP A C 1
ATOM 636 O O . ASP A 1 89 ? -16.146 3.693 -10.159 1.00 88.75 89 ASP A O 1
ATOM 640 N N . LEU A 1 90 ? -15.259 3.034 -12.097 1.00 88.00 90 LEU A N 1
ATOM 641 C CA . LEU A 1 90 ? -15.861 4.126 -12.867 1.00 88.00 90 LEU A CA 1
ATOM 642 C C . LEU A 1 90 ? -17.331 3.874 -13.224 1.00 88.00 90 LEU A C 1
ATOM 644 O O . LEU A 1 90 ? -18.035 4.830 -13.553 1.00 88.00 90 LEU A O 1
ATOM 648 N N . ASP A 1 91 ? -17.778 2.621 -13.182 1.00 90.44 91 ASP A N 1
ATOM 649 C CA . ASP A 1 91 ? -19.154 2.235 -13.471 1.00 90.44 91 ASP A CA 1
ATOM 650 C C . ASP A 1 91 ? -20.036 2.429 -12.232 1.00 90.44 91 ASP A C 1
ATOM 652 O O . ASP A 1 91 ? -21.155 2.941 -12.349 1.00 90.44 91 ASP A O 1
ATOM 656 N N . THR A 1 92 ? -19.533 2.074 -11.045 1.00 92.31 92 THR A N 1
ATOM 657 C CA . THR A 1 92 ? -20.265 2.247 -9.775 1.00 92.31 92 THR A CA 1
ATOM 658 C C . THR A 1 92 ? -19.953 3.569 -9.075 1.00 92.31 92 THR A C 1
ATOM 660 O O . THR A 1 92 ? -20.788 4.071 -8.322 1.00 92.31 92 THR A O 1
ATOM 663 N N . ASN A 1 93 ? -18.801 4.184 -9.368 1.00 89.44 93 ASN A N 1
ATOM 664 C CA . ASN A 1 93 ? -18.252 5.332 -8.641 1.00 89.44 93 ASN A CA 1
ATOM 665 C C . ASN A 1 93 ? -18.049 5.028 -7.142 1.00 89.44 93 ASN A C 1
ATOM 667 O O . ASN A 1 93 ? -18.250 5.895 -6.285 1.00 89.44 93 ASN A O 1
ATOM 671 N N . GLU A 1 94 ? -17.657 3.788 -6.850 1.00 92.62 94 GLU A N 1
ATOM 672 C CA . GLU A 1 94 ? -17.336 3.284 -5.517 1.00 92.62 94 GLU A CA 1
ATOM 673 C C . GLU A 1 94 ? -15.886 2.796 -5.466 1.00 92.62 94 GLU A C 1
ATOM 675 O O . GLU A 1 94 ? -15.277 2.442 -6.479 1.00 92.62 94 GLU A O 1
ATOM 680 N N . LEU A 1 95 ? -15.322 2.803 -4.263 1.00 93.81 95 LEU A N 1
ATOM 681 C CA . LEU A 1 95 ? -13.992 2.273 -4.025 1.00 93.81 95 LEU A CA 1
ATOM 682 C C . LEU A 1 95 ? -14.049 0.739 -4.052 1.00 93.81 95 LEU A C 1
ATOM 684 O O . LEU A 1 95 ? -14.908 0.146 -3.407 1.00 93.81 95 LEU A O 1
ATOM 688 N N . SER A 1 96 ? -13.159 0.116 -4.815 1.00 93.50 96 SER A N 1
ATOM 689 C CA . SER A 1 96 ? -13.152 -1.322 -5.084 1.00 93.50 96 SER A CA 1
ATOM 690 C C . SER A 1 96 ? -11.723 -1.852 -5.209 1.00 93.50 96 SER A C 1
ATOM 692 O O . SER A 1 96 ? -10.772 -1.084 -5.369 1.00 93.50 96 SER A O 1
ATOM 694 N N . GLY A 1 97 ? -11.564 -3.170 -5.139 1.00 91.19 97 GLY A N 1
ATOM 695 C CA . GLY A 1 97 ? -10.285 -3.861 -5.263 1.00 91.19 97 GLY A CA 1
ATOM 696 C C . GLY A 1 97 ? -9.990 -4.790 -4.093 1.00 91.19 97 GLY A C 1
ATOM 697 O O . GLY A 1 97 ? -10.705 -4.813 -3.094 1.00 91.19 97 GLY A O 1
ATOM 698 N N . PHE A 1 98 ? -8.917 -5.562 -4.237 1.00 91.50 98 PHE A N 1
ATOM 699 C CA . PHE A 1 98 ? -8.524 -6.591 -3.277 1.00 91.50 98 PHE A CA 1
ATOM 700 C C . PHE A 1 98 ? -8.315 -6.054 -1.850 1.00 91.50 98 PHE A C 1
ATOM 702 O O . PHE A 1 98 ? -8.809 -6.656 -0.904 1.00 91.50 98 PHE A O 1
ATOM 709 N N . ASP A 1 99 ? -7.630 -4.918 -1.687 1.00 92.62 99 ASP A N 1
ATOM 710 C CA . ASP A 1 99 ? -7.375 -4.310 -0.374 1.00 92.62 99 ASP A CA 1
ATOM 711 C C . ASP A 1 99 ? -8.692 -3.829 0.271 1.00 92.62 99 ASP A C 1
ATOM 713 O O . ASP A 1 99 ? -8.875 -3.928 1.483 1.00 92.62 99 ASP A O 1
ATOM 717 N N . ILE A 1 100 ? -9.645 -3.352 -0.535 1.00 95.38 100 ILE A N 1
ATOM 718 C CA . ILE A 1 100 ? -10.951 -2.890 -0.044 1.00 95.38 100 ILE A CA 1
ATOM 719 C C . ILE A 1 100 ? -11.773 -4.072 0.456 1.00 95.38 100 ILE A C 1
ATOM 721 O O . ILE A 1 100 ? -12.255 -4.049 1.585 1.00 95.38 100 ILE A O 1
ATOM 725 N N . GLU A 1 101 ? -11.877 -5.124 -0.355 1.00 94.94 101 GLU A N 1
ATOM 726 C CA . GLU A 1 101 ? -12.604 -6.343 0.005 1.00 94.94 101 GLU A CA 1
ATOM 727 C C . GLU A 1 101 ? -11.986 -7.032 1.227 1.00 94.94 101 GLU A C 1
ATOM 729 O O . GLU A 1 101 ? -12.714 -7.451 2.126 1.00 94.94 101 GLU A O 1
ATOM 734 N N . LEU A 1 102 ? -10.652 -7.096 1.299 1.00 94.50 102 LEU A N 1
ATOM 735 C CA . LEU A 1 102 ? -9.940 -7.670 2.437 1.00 94.50 102 LEU A CA 1
ATOM 736 C C . LEU A 1 102 ? -10.216 -6.886 3.725 1.00 94.50 102 LEU A C 1
ATOM 738 O O . LEU A 1 102 ? -10.561 -7.484 4.740 1.00 94.50 102 LEU A O 1
ATOM 742 N N . MET A 1 103 ? -10.101 -5.556 3.695 1.00 94.94 103 MET A N 1
ATOM 743 C CA . MET A 1 103 ? -10.333 -4.740 4.887 1.00 94.94 103 MET A CA 1
ATOM 744 C C . MET A 1 103 ? -11.802 -4.745 5.318 1.00 94.94 103 MET A C 1
ATOM 746 O O . MET A 1 103 ? -12.081 -4.737 6.513 1.00 94.94 103 MET A O 1
ATOM 750 N N . THR A 1 104 ? -12.746 -4.794 4.375 1.00 95.44 104 THR A N 1
ATOM 751 C CA . THR A 1 104 ? -14.169 -4.967 4.697 1.00 95.44 104 THR A CA 1
ATOM 752 C C . THR A 1 104 ? -14.429 -6.321 5.357 1.00 95.44 104 THR A C 1
ATOM 754 O O . THR A 1 104 ? -15.095 -6.361 6.384 1.00 95.44 104 THR A O 1
ATOM 757 N N . ALA A 1 105 ? -13.860 -7.412 4.836 1.00 95.56 105 ALA A N 1
ATOM 758 C CA . ALA A 1 105 ? -14.018 -8.735 5.439 1.00 95.56 105 ALA A CA 1
ATOM 759 C C . ALA A 1 105 ? -13.411 -8.812 6.852 1.00 95.56 105 ALA A C 1
ATOM 761 O O . ALA A 1 105 ? -14.015 -9.393 7.750 1.00 95.56 105 ALA A O 1
ATOM 762 N N . LEU A 1 106 ? -12.249 -8.186 7.069 1.00 92.12 106 LEU A N 1
ATOM 763 C CA . LEU A 1 106 ? -11.645 -8.071 8.400 1.00 92.12 106 LEU A CA 1
ATOM 764 C C . LEU A 1 106 ? -12.521 -7.249 9.349 1.00 92.12 106 LEU A C 1
ATOM 766 O O . LEU A 1 106 ? -12.688 -7.618 10.505 1.00 92.12 106 LEU A O 1
ATOM 770 N N . ALA A 1 107 ? -13.101 -6.151 8.864 1.00 92.56 107 ALA A N 1
ATOM 771 C CA . ALA A 1 107 ? -13.979 -5.312 9.665 1.00 92.56 107 ALA A CA 1
ATOM 772 C C . ALA A 1 107 ? -15.228 -6.063 10.140 1.00 92.56 107 ALA A C 1
ATOM 774 O O . ALA A 1 107 ? -15.596 -5.953 11.310 1.00 92.56 107 ALA A O 1
ATOM 775 N N . ASP A 1 108 ? -15.826 -6.858 9.248 1.00 94.06 108 ASP A N 1
ATOM 776 C CA . ASP A 1 108 ? -16.980 -7.701 9.558 1.00 94.06 108 ASP A CA 1
ATOM 777 C C . ASP A 1 108 ? -16.639 -8.748 10.634 1.00 94.06 108 ASP A C 1
ATOM 779 O O . ASP A 1 108 ? -17.415 -8.929 11.572 1.00 94.06 108 ASP A O 1
ATOM 783 N N . GLU A 1 109 ? -15.465 -9.384 10.546 1.00 91.94 109 GLU A N 1
ATOM 784 C CA . GLU A 1 109 ? -14.986 -10.361 11.539 1.00 91.94 109 GLU A CA 1
ATOM 785 C C . GLU A 1 109 ? -14.692 -9.707 12.900 1.00 91.94 109 GLU A C 1
ATOM 787 O O . GLU A 1 109 ? -15.052 -10.231 13.953 1.00 91.94 109 GLU A O 1
ATOM 792 N N . MET A 1 110 ? -14.084 -8.519 12.892 1.00 89.25 110 MET A N 1
ATOM 793 C CA . MET A 1 110 ? -13.761 -7.759 14.105 1.00 89.25 110 MET A CA 1
ATOM 794 C C . MET A 1 110 ? -14.978 -7.054 14.723 1.00 89.25 110 MET A C 1
ATOM 796 O O . MET A 1 110 ? -14.889 -6.513 15.828 1.00 89.25 110 MET A O 1
ATOM 800 N N . GLY A 1 111 ? -16.104 -7.001 14.007 1.00 92.38 111 GLY A N 1
ATOM 801 C CA . GLY A 1 111 ? -17.289 -6.251 14.409 1.00 92.38 111 GLY A CA 1
ATOM 802 C C . GLY A 1 111 ? -17.074 -4.734 14.447 1.00 92.38 111 GLY A C 1
ATOM 803 O O . GLY A 1 111 ? -17.701 -4.063 15.267 1.00 92.38 111 GLY A O 1
ATOM 804 N N . ILE A 1 112 ? -16.194 -4.189 13.603 1.00 93.19 112 ILE A N 1
ATOM 805 C CA . ILE A 1 112 ? -15.934 -2.744 13.487 1.00 93.19 112 ILE A CA 1
ATOM 806 C C . ILE A 1 112 ? -16.571 -2.169 12.220 1.00 93.19 112 ILE A C 1
ATOM 808 O O . ILE A 1 112 ? -16.803 -2.871 11.240 1.00 93.19 112 ILE A O 1
ATOM 812 N N . GLU A 1 113 ? -16.812 -0.862 12.204 1.00 95.19 113 GLU A N 1
ATOM 813 C CA . GLU A 1 113 ? -17.144 -0.140 10.975 1.00 95.19 113 GLU A CA 1
ATOM 814 C C . GLU A 1 113 ? -15.876 0.452 10.350 1.00 95.19 113 GLU A C 1
ATOM 816 O O . GLU A 1 113 ? -15.008 0.969 11.054 1.00 95.19 113 GLU A O 1
ATOM 821 N N . VAL A 1 114 ? -15.776 0.450 9.020 1.00 95.88 114 VAL A N 1
ATOM 822 C CA . VAL A 1 114 ? -14.656 1.077 8.304 1.00 95.88 114 VAL A CA 1
ATOM 823 C C . VAL A 1 114 ? -15.128 2.287 7.512 1.00 95.88 114 VAL A C 1
ATOM 825 O O . VAL A 1 114 ? -16.029 2.202 6.679 1.00 95.88 114 VAL A O 1
ATOM 828 N N . ASN A 1 115 ? -14.461 3.418 7.735 1.00 96.19 115 ASN A N 1
ATOM 829 C CA . ASN A 1 115 ? -14.552 4.602 6.895 1.00 96.19 115 ASN A CA 1
ATOM 830 C C . ASN A 1 115 ? -13.276 4.728 6.056 1.00 96.19 115 ASN A C 1
ATOM 832 O O . ASN A 1 115 ? -12.225 5.119 6.571 1.00 96.19 115 ASN A O 1
ATOM 836 N N . PHE A 1 116 ? -13.362 4.398 4.768 1.00 96.06 116 PHE A N 1
ATOM 837 C CA . PHE A 1 116 ? -12.230 4.538 3.857 1.00 96.06 116 PHE A CA 1
ATOM 838 C C . PHE A 1 116 ? -12.002 5.999 3.466 1.00 96.06 116 PHE A C 1
ATOM 840 O O . PHE A 1 116 ? -12.896 6.673 2.950 1.00 96.06 116 PHE A O 1
ATOM 847 N N . GLU A 1 117 ? -10.766 6.461 3.622 1.00 95.19 117 GLU A N 1
ATOM 848 C CA . GLU A 1 117 ? -10.304 7.742 3.102 1.00 95.19 117 GLU A CA 1
ATOM 849 C C . GLU A 1 117 ? -9.212 7.529 2.059 1.00 95.19 117 GLU A C 1
ATOM 851 O O . GLU A 1 117 ? -8.217 6.840 2.283 1.00 95.19 117 GLU A O 1
ATOM 856 N N . THR A 1 118 ? -9.397 8.142 0.890 1.00 92.38 118 THR A N 1
ATOM 857 C CA . THR A 1 118 ? -8.466 7.983 -0.226 1.00 92.38 118 THR A CA 1
ATOM 858 C C . THR A 1 118 ? -7.356 9.021 -0.155 1.00 92.38 118 THR A C 1
ATOM 860 O O . THR A 1 118 ? -7.640 10.223 -0.121 1.00 92.38 118 THR A O 1
ATOM 863 N N . MET A 1 119 ? -6.101 8.592 -0.226 1.00 89.88 119 MET A N 1
ATOM 864 C CA . MET A 1 119 ? -4.951 9.491 -0.304 1.00 89.88 119 MET A CA 1
ATOM 865 C C . MET A 1 119 ? -3.772 8.857 -1.030 1.00 89.88 119 MET A C 1
ATOM 867 O O . MET A 1 119 ? -3.673 7.644 -1.157 1.00 89.88 119 MET A O 1
ATOM 871 N N . GLU A 1 120 ? -2.839 9.697 -1.473 1.00 83.31 120 GLU A N 1
ATOM 872 C CA . GLU A 1 120 ? -1.588 9.205 -2.042 1.00 83.31 120 GLU A CA 1
ATOM 873 C C . GLU A 1 120 ? -0.721 8.545 -0.953 1.00 83.31 120 GLU A C 1
ATOM 875 O O . GLU A 1 120 ? -0.705 8.975 0.203 1.00 83.31 120 GLU A O 1
ATOM 880 N N . PHE A 1 121 ? 0.057 7.541 -1.355 1.00 80.81 121 PHE A N 1
ATOM 881 C CA . PHE A 1 121 ? 0.907 6.691 -0.511 1.00 80.81 121 PHE A CA 1
ATOM 882 C C . PHE A 1 121 ? 1.675 7.425 0.611 1.00 80.81 121 PHE A C 1
ATOM 884 O O . PHE A 1 121 ? 1.642 7.020 1.772 1.00 80.81 121 PHE A O 1
ATOM 891 N N . GLN A 1 122 ? 2.336 8.542 0.290 1.00 82.94 122 GLN A N 1
ATOM 892 C CA . GLN A 1 122 ? 3.099 9.329 1.272 1.00 82.94 122 GLN A CA 1
ATOM 893 C C . GLN A 1 122 ? 2.199 10.015 2.313 1.00 82.94 122 GLN A C 1
ATOM 895 O O . GLN A 1 122 ? 2.575 10.148 3.477 1.00 82.94 122 GLN A O 1
ATOM 900 N N . GLY A 1 123 ? 0.998 10.433 1.905 1.00 88.50 123 GLY A N 1
ATOM 901 C CA . GLY A 1 123 ? -0.004 10.996 2.806 1.00 88.50 123 GLY A CA 1
ATOM 902 C C . GLY A 1 123 ? -0.544 9.955 3.784 1.00 88.50 123 GLY A C 1
ATOM 903 O O . GLY A 1 123 ? -0.712 10.271 4.960 1.00 88.50 123 GLY A O 1
ATOM 904 N N . ALA A 1 124 ? -0.734 8.713 3.328 1.00 88.88 124 ALA A N 1
ATOM 905 C CA . ALA A 1 124 ? -1.165 7.608 4.182 1.00 88.88 124 ALA A CA 1
ATOM 906 C C . ALA A 1 124 ? -0.133 7.298 5.266 1.00 88.88 124 ALA A C 1
ATOM 908 O O . ALA A 1 124 ? -0.485 7.229 6.442 1.00 88.88 124 ALA A O 1
ATOM 909 N N . LEU A 1 125 ? 1.146 7.198 4.892 1.00 86.94 125 LEU A N 1
ATOM 910 C CA . LEU A 1 125 ? 2.228 6.958 5.847 1.00 86.94 125 LEU A CA 1
ATOM 911 C C . LEU A 1 125 ? 2.298 8.062 6.918 1.00 86.94 125 LEU A C 1
ATOM 913 O O . LEU A 1 125 ? 2.274 7.770 8.113 1.00 86.94 125 LEU A O 1
ATOM 917 N N . ALA A 1 126 ? 2.299 9.332 6.501 1.00 89.38 126 ALA A N 1
ATOM 918 C CA . ALA A 1 126 ? 2.324 10.464 7.429 1.00 89.38 126 ALA A CA 1
ATOM 919 C C . ALA A 1 126 ? 1.063 10.534 8.315 1.00 89.38 126 ALA A C 1
ATOM 921 O O . ALA A 1 126 ? 1.128 10.913 9.489 1.00 89.38 126 ALA A O 1
ATOM 922 N N . GLY A 1 127 ? -0.098 10.170 7.769 1.00 90.94 127 GLY A N 1
ATOM 923 C CA . GLY A 1 127 ? -1.360 10.142 8.499 1.00 90.94 127 GLY A CA 1
ATOM 924 C C . GLY A 1 127 ? -1.413 9.061 9.577 1.00 90.94 127 GLY A C 1
ATOM 925 O O . GLY A 1 127 ? -1.886 9.336 10.678 1.00 90.94 127 GLY A O 1
ATOM 926 N N . ILE A 1 128 ? -0.857 7.874 9.314 1.00 90.50 128 ILE A N 1
ATOM 927 C CA . ILE A 1 128 ? -0.721 6.816 10.329 1.00 90.50 128 ILE A CA 1
ATOM 928 C C . ILE A 1 128 ? 0.265 7.245 11.418 1.00 90.50 128 ILE A C 1
ATOM 930 O O . ILE A 1 128 ? -0.064 7.177 12.601 1.00 90.50 128 ILE A O 1
ATOM 934 N N . GLN A 1 129 ? 1.433 7.774 11.036 1.00 87.56 129 GLN A N 1
ATOM 935 C CA . GLN A 1 129 ? 2.454 8.249 11.982 1.00 87.56 129 GLN A CA 1
ATOM 936 C C . GLN A 1 129 ? 1.945 9.366 12.906 1.00 87.56 129 GLN A C 1
ATOM 938 O O . GLN A 1 129 ? 2.305 9.428 14.079 1.00 87.56 129 GLN A O 1
ATOM 943 N N . SER A 1 130 ? 1.100 10.260 12.390 1.00 89.94 130 SER A N 1
ATOM 944 C CA . SER A 1 130 ? 0.480 11.339 13.175 1.00 89.94 130 SER A CA 1
ATOM 945 C C . SER A 1 130 ? -0.790 10.913 13.920 1.00 89.94 130 SER A C 1
ATOM 947 O O . SER A 1 130 ? -1.313 11.680 14.730 1.00 89.94 130 SER A O 1
ATOM 949 N N . GLY A 1 131 ? -1.273 9.695 13.671 1.00 88.88 131 GLY A N 1
ATOM 950 C CA . GLY A 1 131 ? -2.452 9.112 14.297 1.00 88.88 131 GLY A CA 1
ATOM 951 C C . GLY A 1 131 ? -3.795 9.635 13.789 1.00 88.88 131 GLY A C 1
ATOM 952 O O . GLY A 1 131 ? -4.800 9.433 14.473 1.00 88.88 131 GLY A O 1
ATOM 953 N N . VAL A 1 132 ? -3.802 10.296 12.625 1.00 91.44 132 VAL A N 1
ATOM 954 C CA . VAL A 1 132 ? -5.009 10.755 11.915 1.00 91.44 132 VAL A CA 1
ATOM 955 C C . VAL A 1 132 ? -5.836 9.569 11.422 1.00 91.44 132 VAL A C 1
ATOM 957 O O . VAL A 1 132 ? -7.058 9.619 11.503 1.00 91.44 132 VAL A O 1
ATOM 960 N N . TYR A 1 133 ? -5.172 8.511 10.957 1.00 93.81 133 TYR A N 1
ATOM 961 C CA . TYR A 1 133 ? -5.809 7.260 10.543 1.00 93.81 133 TYR A CA 1
ATOM 962 C C . TYR A 1 133 ? -5.539 6.169 11.574 1.00 93.81 133 TYR A C 1
ATOM 964 O O . TYR A 1 133 ? -4.488 6.170 12.222 1.00 93.81 133 TYR A O 1
ATOM 972 N N . ASP A 1 134 ? -6.487 5.250 11.729 1.00 92.94 134 ASP A N 1
ATOM 973 C CA . ASP A 1 134 ? -6.355 4.113 12.641 1.00 92.94 134 ASP A CA 1
ATOM 974 C C . ASP A 1 134 ? -5.609 2.959 11.961 1.00 92.94 134 ASP A C 1
ATOM 976 O O . ASP A 1 134 ? -4.758 2.321 12.585 1.00 92.94 134 ASP A O 1
ATOM 980 N N . ALA A 1 135 ? -5.864 2.760 10.664 1.00 93.38 135 ALA A N 1
ATOM 981 C CA . ALA A 1 135 ? -5.179 1.778 9.834 1.00 93.38 135 ALA A CA 1
ATOM 982 C C . ALA A 1 135 ? -4.965 2.281 8.397 1.00 93.38 135 ALA A C 1
ATOM 984 O O . ALA A 1 135 ? -5.571 3.260 7.955 1.00 93.38 135 ALA A O 1
ATOM 985 N N . SER A 1 136 ? -4.082 1.621 7.654 1.00 93.75 136 SER A N 1
ATOM 986 C CA . SER A 1 136 ? -3.872 1.871 6.230 1.00 93.75 136 SER A CA 1
ATOM 987 C C . SER A 1 136 ? -3.590 0.570 5.497 1.00 93.75 136 SER A C 1
ATOM 989 O O . SER A 1 136 ? -2.680 -0.168 5.876 1.00 93.75 136 SER A O 1
ATOM 991 N N . ILE A 1 137 ? -4.351 0.320 4.434 1.00 92.00 137 ILE A N 1
ATOM 992 C CA . ILE A 1 137 ? -4.191 -0.834 3.549 1.00 92.00 137 ILE A CA 1
ATOM 993 C C . ILE A 1 137 ? -3.904 -0.320 2.135 1.00 92.00 137 ILE A C 1
ATOM 995 O O . ILE A 1 137 ? -4.710 0.389 1.532 1.00 92.00 137 ILE A O 1
ATOM 999 N N . ASN A 1 138 ? -2.662 -0.524 1.698 1.00 85.25 138 ASN A N 1
ATOM 1000 C CA . ASN A 1 138 ? -2.055 0.245 0.607 1.00 85.25 138 ASN A CA 1
ATOM 1001 C C . ASN A 1 138 ? -0.876 -0.482 -0.051 1.00 85.25 138 ASN A C 1
ATOM 1003 O O . ASN A 1 138 ? 0.099 0.159 -0.454 1.00 85.25 138 ASN A O 1
ATOM 1007 N N . ALA A 1 139 ? -0.916 -1.818 -0.093 1.00 77.88 139 ALA A N 1
ATOM 1008 C CA . ALA A 1 139 ? 0.183 -2.633 -0.611 1.00 77.88 139 ALA A CA 1
ATOM 1009 C C . ALA A 1 139 ? 1.563 -2.222 -0.043 1.00 77.88 139 ALA A C 1
ATOM 1011 O O . ALA A 1 139 ? 2.553 -2.033 -0.760 1.00 77.88 139 ALA A O 1
ATOM 1012 N N . MET A 1 140 ? 1.612 -1.992 1.272 1.00 82.06 140 MET A N 1
ATOM 1013 C CA . MET A 1 140 ? 2.781 -1.430 1.940 1.00 82.06 140 MET A CA 1
ATOM 1014 C C . MET A 1 140 ? 3.726 -2.531 2.403 1.00 82.06 140 MET A C 1
ATOM 1016 O O . MET A 1 140 ? 3.320 -3.428 3.138 1.00 82.06 140 MET A O 1
ATOM 1020 N N . SER A 1 141 ? 5.007 -2.398 2.059 1.00 82.00 141 SER A N 1
ATOM 1021 C CA . SER A 1 141 ? 6.053 -3.259 2.610 1.00 82.00 141 SER A CA 1
ATOM 1022 C C . SER A 1 141 ? 6.644 -2.750 3.911 1.00 82.00 141 SER A C 1
ATOM 1024 O O . SER A 1 141 ? 6.882 -1.550 4.086 1.00 82.00 141 SER A O 1
ATOM 1026 N N . ILE A 1 142 ? 6.913 -3.711 4.792 1.00 82.62 142 ILE A N 1
ATOM 1027 C CA . ILE A 1 142 ? 7.629 -3.518 6.046 1.00 82.62 142 ILE A CA 1
ATOM 1028 C C . ILE A 1 142 ? 9.066 -3.095 5.730 1.00 82.62 142 ILE A C 1
ATOM 1030 O O . ILE A 1 142 ? 9.754 -3.734 4.933 1.00 82.62 142 ILE A O 1
ATOM 1034 N N . THR A 1 143 ? 9.518 -2.020 6.368 1.00 83.25 143 THR A N 1
ATOM 1035 C CA . THR A 1 143 ? 10.926 -1.607 6.398 1.00 83.25 143 THR A CA 1
ATOM 1036 C C . THR A 1 143 ? 11.312 -1.289 7.839 1.00 83.25 143 THR A C 1
ATOM 1038 O O . THR A 1 143 ? 10.448 -0.880 8.617 1.00 83.25 143 THR A O 1
ATOM 1041 N N . GLU A 1 144 ? 12.592 -1.445 8.189 1.00 83.75 144 GLU A N 1
ATOM 1042 C CA . GLU A 1 144 ? 13.095 -1.137 9.540 1.00 83.75 144 GLU A CA 1
ATOM 1043 C C . GLU A 1 144 ? 12.736 0.301 9.952 1.00 83.75 144 GLU A C 1
ATOM 1045 O O . GLU A 1 144 ? 12.141 0.518 11.002 1.00 83.75 144 GLU A O 1
ATOM 1050 N N . GLU A 1 145 ? 12.957 1.275 9.061 1.00 84.38 145 GLU A N 1
ATOM 1051 C CA . GLU A 1 145 ? 12.612 2.687 9.295 1.00 84.38 145 GLU A CA 1
ATOM 1052 C C . GLU A 1 145 ? 11.122 2.898 9.613 1.00 84.38 145 GLU A C 1
ATOM 1054 O O . GLU A 1 145 ? 10.758 3.742 10.433 1.00 84.38 145 GLU A O 1
ATOM 1059 N N . ARG A 1 146 ? 10.226 2.146 8.964 1.00 85.06 146 ARG A N 1
ATOM 1060 C CA . ARG A 1 146 ? 8.789 2.268 9.225 1.00 85.06 146 ARG A CA 1
ATOM 1061 C C . ARG A 1 146 ? 8.422 1.624 10.556 1.00 85.06 146 ARG A C 1
ATOM 1063 O O . ARG A 1 146 ? 7.665 2.233 11.309 1.00 85.06 146 ARG A O 1
ATOM 1070 N N . GLN A 1 147 ? 8.986 0.457 10.866 1.00 85.88 147 GLN A N 1
ATOM 1071 C CA . GLN A 1 147 ? 8.738 -0.250 12.129 1.00 85.88 147 GLN A CA 1
ATOM 1072 C C . GLN A 1 147 ? 9.127 0.572 13.364 1.00 85.88 147 GLN A C 1
ATOM 1074 O O . GLN A 1 147 ? 8.522 0.405 14.419 1.00 85.88 147 GLN A O 1
ATOM 1079 N N . ASP A 1 148 ? 10.056 1.520 13.230 1.00 84.62 148 ASP A N 1
ATOM 1080 C CA . ASP A 1 148 ? 10.399 2.445 14.316 1.00 84.62 148 ASP A CA 1
ATOM 1081 C C . ASP A 1 148 ? 9.238 3.377 14.720 1.00 84.62 148 ASP A C 1
ATOM 1083 O O . ASP A 1 148 ? 9.246 3.945 15.815 1.00 84.62 148 ASP A O 1
ATOM 1087 N N . THR A 1 149 ? 8.247 3.583 13.843 1.00 82.88 149 THR A N 1
ATOM 1088 C CA . THR A 1 149 ? 7.194 4.599 14.037 1.00 82.88 149 THR A CA 1
ATOM 1089 C C . THR A 1 149 ? 5.766 4.081 13.901 1.00 82.88 149 THR A C 1
ATOM 1091 O O . THR A 1 149 ? 4.849 4.723 14.417 1.00 82.88 149 THR A O 1
ATOM 1094 N N . ILE A 1 150 ? 5.557 2.945 13.235 1.00 87.56 150 ILE A N 1
ATOM 1095 C CA . ILE A 1 150 ? 4.237 2.368 12.961 1.00 87.56 150 ILE A CA 1
ATOM 1096 C C . ILE A 1 150 ? 4.252 0.853 13.160 1.00 87.56 150 ILE A C 1
ATOM 1098 O O . ILE A 1 150 ? 5.264 0.199 12.908 1.00 87.56 150 ILE A O 1
ATOM 1102 N N . ASP A 1 151 ? 3.115 0.307 13.584 1.00 88.06 151 ASP A N 1
ATOM 1103 C CA . ASP A 1 151 ? 2.932 -1.137 13.705 1.00 88.06 151 ASP A CA 1
ATOM 1104 C C . ASP A 1 151 ? 2.436 -1.707 12.367 1.00 88.06 151 ASP A C 1
ATOM 1106 O O . ASP A 1 151 ? 1.833 -0.999 11.553 1.00 88.06 151 ASP A O 1
ATOM 1110 N N . PHE A 1 152 ? 2.681 -2.995 12.137 1.00 87.56 152 PHE A N 1
ATOM 1111 C CA . PHE A 1 152 ? 2.220 -3.713 10.952 1.00 87.56 152 PHE A CA 1
ATOM 1112 C C . PHE A 1 152 ? 1.453 -4.966 11.364 1.00 87.56 152 PHE A C 1
ATOM 1114 O O . PHE A 1 152 ? 1.820 -5.610 12.347 1.00 87.56 152 PHE A O 1
ATOM 1121 N N . SER A 1 153 ? 0.418 -5.314 10.599 1.00 88.88 153 SER A N 1
ATOM 1122 C CA . SER A 1 153 ? -0.193 -6.641 10.662 1.00 88.88 153 SER A CA 1
ATOM 1123 C C . SER A 1 153 ? 0.783 -7.718 10.198 1.00 88.88 153 SER A C 1
ATOM 1125 O O . SER A 1 153 ? 1.798 -7.428 9.552 1.00 88.88 153 SER A O 1
ATOM 1127 N N . ASP A 1 154 ? 0.387 -8.969 10.404 1.00 86.94 154 ASP A N 1
ATOM 1128 C CA . ASP A 1 154 ? 0.944 -10.060 9.624 1.00 86.94 154 ASP A CA 1
ATOM 1129 C C . ASP A 1 154 ? 0.737 -9.820 8.117 1.00 86.94 154 ASP A C 1
ATOM 1131 O O . ASP A 1 154 ? -0.213 -9.144 7.689 1.00 86.94 154 ASP A O 1
ATOM 1135 N N . PRO A 1 155 ? 1.657 -10.329 7.289 1.00 86.19 155 PRO A N 1
ATOM 1136 C CA . PRO A 1 155 ? 1.621 -10.087 5.864 1.00 86.19 155 PRO A CA 1
ATOM 1137 C C . PRO A 1 155 ? 0.479 -10.816 5.160 1.00 86.19 155 PRO A C 1
ATOM 1139 O O . PRO A 1 155 ? 0.346 -12.032 5.258 1.00 86.19 155 PRO A O 1
ATOM 1142 N N . TYR A 1 156 ? -0.293 -10.074 4.366 1.00 84.81 156 TYR A N 1
ATOM 1143 C CA . TYR A 1 156 ? -1.431 -10.599 3.603 1.00 84.81 156 TYR A CA 1
ATOM 1144 C C . TYR A 1 156 ? -1.091 -10.914 2.138 1.00 84.81 156 TYR A C 1
ATOM 1146 O O . TYR A 1 156 ? -1.832 -11.621 1.457 1.00 84.81 156 TYR A O 1
ATOM 1154 N N . TYR A 1 157 ? 0.033 -10.397 1.639 1.00 81.62 157 TYR A N 1
ATOM 1155 C CA . TYR A 1 157 ? 0.553 -10.688 0.305 1.00 81.62 157 TYR A CA 1
ATOM 1156 C C . TYR A 1 157 ? 2.048 -10.957 0.419 1.00 81.62 157 TYR A C 1
ATOM 1158 O O . TYR A 1 157 ? 2.768 -10.126 0.969 1.00 81.62 157 TYR A O 1
ATOM 1166 N N . LEU A 1 158 ? 2.514 -12.100 -0.079 1.00 79.62 158 LEU A N 1
ATOM 1167 C CA . LEU A 1 158 ? 3.901 -12.550 0.048 1.00 79.62 158 LEU A CA 1
ATOM 1168 C C . LEU A 1 158 ? 4.573 -12.663 -1.321 1.00 79.62 158 LEU A C 1
ATOM 1170 O O . LEU A 1 158 ? 3.920 -12.925 -2.331 1.00 79.62 158 LEU A O 1
ATOM 1174 N N . ASP A 1 159 ? 5.897 -12.516 -1.321 1.00 67.06 159 ASP A N 1
ATOM 1175 C CA . ASP A 1 159 ? 6.779 -12.888 -2.429 1.00 67.06 159 ASP A CA 1
ATOM 1176 C C . ASP A 1 159 ? 6.454 -12.230 -3.780 1.00 67.06 159 ASP A C 1
ATOM 1178 O O . ASP A 1 159 ? 6.625 -12.838 -4.843 1.00 67.06 159 ASP A O 1
ATOM 1182 N N . ALA A 1 160 ? 6.050 -10.952 -3.787 1.00 66.00 160 ALA A N 1
ATOM 1183 C CA . ALA A 1 160 ? 6.070 -10.202 -5.039 1.00 66.00 160 ALA A CA 1
ATOM 1184 C C . ALA A 1 160 ? 7.524 -10.115 -5.540 1.00 66.00 160 ALA A C 1
ATOM 1186 O O . ALA A 1 160 ? 8.404 -9.542 -4.892 1.00 66.00 160 ALA A O 1
ATOM 1187 N N . GLY A 1 161 ? 7.784 -10.734 -6.693 1.00 64.56 161 GLY A N 1
ATOM 1188 C CA . GLY A 1 161 ? 9.045 -10.598 -7.414 1.00 64.56 161 GLY A CA 1
ATOM 1189 C C . GLY A 1 161 ? 9.184 -9.214 -8.045 1.00 64.56 161 GLY A C 1
ATOM 1190 O O . GLY A 1 161 ? 8.226 -8.442 -8.101 1.00 64.56 161 GLY A O 1
ATOM 1191 N N . ILE A 1 162 ? 10.371 -8.908 -8.572 1.00 69.75 162 ILE A N 1
ATOM 1192 C CA . ILE A 1 162 ? 10.573 -7.703 -9.385 1.00 69.75 162 ILE A CA 1
ATOM 1193 C C . ILE A 1 162 ? 9.729 -7.809 -10.650 1.00 69.75 162 ILE A C 1
ATOM 1195 O O . ILE A 1 162 ? 9.922 -8.721 -11.454 1.00 69.75 162 ILE A O 1
ATOM 1199 N N . ILE A 1 163 ? 8.840 -6.839 -10.852 1.00 75.12 163 ILE A N 1
ATOM 1200 C CA . ILE A 1 163 ? 8.063 -6.702 -12.080 1.00 75.12 163 ILE A CA 1
ATOM 1201 C C . ILE A 1 163 ? 8.341 -5.327 -12.678 1.00 75.12 163 ILE A C 1
ATOM 1203 O O . ILE A 1 163 ? 8.093 -4.289 -12.056 1.00 75.12 163 ILE A O 1
ATOM 1207 N N . VAL A 1 164 ? 8.825 -5.330 -13.920 1.00 78.19 164 VAL A N 1
ATOM 1208 C CA . VAL A 1 164 ? 8.943 -4.135 -14.755 1.00 78.19 164 VAL A CA 1
ATOM 1209 C C . VAL A 1 164 ? 7.854 -4.191 -15.816 1.00 78.19 164 VAL A C 1
ATOM 1211 O O . VAL A 1 164 ? 7.839 -5.087 -16.657 1.00 78.19 164 VAL A O 1
ATOM 1214 N N . ALA A 1 165 ? 6.941 -3.227 -15.791 1.00 80.31 165 ALA A N 1
ATOM 1215 C CA . ALA A 1 165 ? 5.981 -3.032 -16.861 1.00 80.31 165 ALA A CA 1
ATOM 1216 C C . ALA A 1 165 ? 6.648 -2.272 -18.014 1.00 80.31 165 ALA A C 1
ATOM 1218 O O . ALA A 1 165 ? 7.234 -1.199 -17.827 1.00 80.31 165 ALA A O 1
ATOM 1219 N N . VAL A 1 166 ? 6.535 -2.831 -19.215 1.00 81.12 166 VAL A N 1
ATOM 1220 C CA . VAL A 1 166 ? 7.108 -2.293 -20.451 1.00 81.12 166 VAL A CA 1
ATOM 1221 C C . VAL A 1 166 ? 5.999 -2.073 -21.476 1.00 81.12 166 VAL A C 1
ATOM 1223 O O . VAL A 1 166 ? 4.926 -2.672 -21.379 1.00 81.12 166 VAL A O 1
ATOM 1226 N N . ALA A 1 167 ? 6.229 -1.199 -22.456 1.00 80.81 167 ALA A N 1
ATOM 1227 C CA . ALA A 1 167 ? 5.330 -1.109 -23.601 1.00 80.81 167 ALA A CA 1
ATOM 1228 C C . ALA A 1 167 ? 5.304 -2.458 -24.348 1.00 80.81 167 ALA A C 1
ATOM 1230 O O . ALA A 1 167 ? 6.324 -3.137 -24.425 1.00 80.81 167 ALA A O 1
ATOM 1231 N N . ALA A 1 168 ? 4.148 -2.862 -24.879 1.00 81.00 168 ALA A N 1
ATOM 1232 C CA . ALA A 1 168 ? 3.980 -4.193 -25.478 1.00 81.00 168 ALA A CA 1
ATOM 1233 C C . ALA A 1 168 ? 4.931 -4.460 -26.662 1.00 81.00 168 ALA A C 1
ATOM 1235 O O . ALA A 1 168 ? 5.269 -5.602 -26.944 1.00 81.00 168 ALA A O 1
ATOM 1236 N N . ASP A 1 169 ? 5.381 -3.412 -27.350 1.00 83.00 169 ASP A N 1
ATOM 1237 C CA . ASP A 1 169 ? 6.373 -3.486 -28.425 1.00 83.00 169 ASP A CA 1
ATOM 1238 C C . ASP A 1 169 ? 7.820 -3.676 -27.935 1.00 83.00 169 ASP A C 1
ATOM 1240 O O . ASP A 1 169 ? 8.702 -3.880 -28.764 1.00 83.00 169 ASP A O 1
ATOM 1244 N N . ASN A 1 170 ? 8.048 -3.647 -26.618 1.00 80.81 170 ASN A N 1
ATOM 1245 C CA . ASN A 1 170 ? 9.330 -3.894 -25.959 1.00 80.81 170 ASN A CA 1
ATOM 1246 C C . ASN A 1 170 ? 9.377 -5.235 -25.193 1.00 80.81 170 ASN A C 1
ATOM 1248 O O . ASN A 1 170 ? 10.299 -5.470 -24.407 1.00 80.81 170 ASN A O 1
ATOM 1252 N N . GLU A 1 171 ? 8.372 -6.103 -25.341 1.00 79.75 171 GLU A N 1
ATOM 1253 C CA . GLU A 1 171 ? 8.350 -7.390 -24.640 1.00 79.75 171 GLU A CA 1
ATOM 1254 C C . GLU A 1 171 ? 9.578 -8.243 -25.015 1.00 79.75 171 GLU A C 1
ATOM 1256 O O . GLU A 1 171 ? 9.819 -8.531 -26.186 1.00 79.75 171 GLU A O 1
ATOM 1261 N N . GLY A 1 172 ? 10.361 -8.651 -24.010 1.00 81.19 172 GLY A N 1
ATOM 1262 C CA . GLY A 1 172 ? 11.553 -9.488 -24.194 1.00 81.19 172 GLY A CA 1
ATOM 1263 C C . GLY A 1 172 ? 12.811 -8.760 -24.685 1.00 81.19 172 GLY A C 1
ATOM 1264 O O . GLY A 1 172 ? 13.818 -9.424 -24.921 1.00 81.19 172 GLY A O 1
ATOM 1265 N N . GLU A 1 173 ? 12.786 -7.429 -24.817 1.00 82.12 173 GLU A N 1
ATOM 1266 C CA . GLU A 1 173 ? 13.959 -6.640 -25.236 1.00 82.12 173 GLU A CA 1
ATOM 1267 C C . GLU A 1 173 ? 15.080 -6.622 -24.183 1.00 82.12 173 GLU A C 1
ATOM 1269 O O . GLU A 1 173 ? 16.251 -6.500 -24.540 1.00 82.12 173 GLU A O 1
ATOM 1274 N N . TRP A 1 174 ? 14.732 -6.767 -22.900 1.00 83.12 174 TRP A N 1
ATOM 1275 C CA . TRP A 1 174 ? 15.676 -6.724 -21.780 1.00 83.12 174 TRP A CA 1
ATOM 1276 C C . TRP A 1 174 ? 15.551 -7.953 -20.888 1.00 83.12 174 TRP A C 1
ATOM 1278 O O . TRP A 1 174 ? 14.444 -8.388 -20.561 1.00 83.12 174 TRP A O 1
ATOM 1288 N N . GLY A 1 175 ? 16.698 -8.495 -20.482 1.00 79.31 175 GLY A N 1
ATOM 1289 C CA . GLY A 1 175 ? 16.792 -9.668 -19.612 1.00 79.31 175 GLY A CA 1
ATOM 1290 C C . GLY A 1 175 ? 17.009 -9.337 -18.136 1.00 79.31 175 GLY A C 1
ATOM 1291 O O . GLY A 1 175 ? 16.806 -10.206 -17.287 1.00 79.31 175 GLY A O 1
ATOM 1292 N N . SER A 1 176 ? 17.424 -8.107 -17.815 1.00 80.69 176 SER A N 1
ATOM 1293 C CA . SER A 1 176 ? 17.674 -7.670 -16.439 1.00 80.69 176 SER A CA 1
ATOM 1294 C C . SER A 1 176 ? 17.447 -6.166 -16.243 1.00 80.69 176 SER A C 1
ATOM 1296 O O . SER A 1 176 ? 17.325 -5.403 -17.201 1.00 80.69 176 SER A O 1
ATOM 1298 N N . LEU A 1 177 ? 17.376 -5.731 -14.982 1.00 78.38 177 LEU A N 1
ATOM 1299 C CA . LEU A 1 177 ? 17.184 -4.321 -14.623 1.00 78.38 177 LEU A CA 1
ATOM 1300 C C . LEU A 1 177 ? 18.387 -3.447 -14.987 1.00 78.38 177 LEU A C 1
ATOM 1302 O O . LEU A 1 177 ? 18.217 -2.286 -15.344 1.00 78.38 177 LEU A O 1
ATOM 1306 N N . GLU A 1 178 ? 19.597 -3.994 -14.916 1.00 79.62 178 GLU A N 1
ATOM 1307 C CA . GLU A 1 178 ? 20.837 -3.275 -15.207 1.00 79.62 178 GLU A CA 1
ATOM 1308 C C . GLU A 1 178 ? 20.924 -2.857 -16.680 1.00 79.62 178 GLU A C 1
ATOM 1310 O O . GLU A 1 178 ? 21.485 -1.807 -16.990 1.00 79.62 178 GLU A O 1
ATOM 1315 N N . GLU A 1 179 ? 20.326 -3.632 -17.593 1.00 83.75 179 GLU A N 1
ATOM 1316 C CA . GLU A 1 179 ? 20.250 -3.288 -19.021 1.00 83.75 179 GLU A CA 1
ATOM 1317 C C . GLU A 1 179 ? 19.396 -2.034 -19.283 1.00 83.75 179 GLU A C 1
ATOM 1319 O O . GLU A 1 179 ? 19.513 -1.407 -20.339 1.00 83.75 179 GLU A O 1
ATOM 1324 N N . LEU A 1 180 ? 18.572 -1.628 -18.312 1.00 79.88 180 LEU A N 1
ATOM 1325 C CA . LEU A 1 180 ? 17.785 -0.401 -18.379 1.00 79.88 180 LEU A CA 1
ATOM 1326 C C . LEU A 1 180 ? 18.593 0.848 -17.985 1.00 79.88 180 LEU A C 1
ATOM 1328 O O . LEU A 1 180 ? 18.112 1.957 -18.228 1.00 79.88 180 LEU A O 1
ATOM 1332 N N . ASP A 1 181 ? 19.809 0.720 -17.424 1.00 80.44 181 ASP A N 1
ATOM 1333 C CA . ASP A 1 181 ? 20.673 1.865 -17.069 1.00 80.44 181 ASP A CA 1
ATOM 1334 C C . ASP A 1 181 ? 21.420 2.425 -18.281 1.00 80.44 181 ASP A C 1
ATOM 1336 O O . ASP A 1 181 ? 22.652 2.452 -18.352 1.00 80.44 181 ASP A O 1
ATOM 1340 N N . GLN A 1 182 ? 20.666 2.891 -19.268 1.00 79.62 182 GLN A N 1
ATOM 1341 C CA . GLN A 1 182 ? 21.214 3.432 -20.501 1.00 79.62 182 GLN A CA 1
ATOM 1342 C C . GLN A 1 182 ? 20.557 4.751 -20.895 1.00 79.62 182 GLN A C 1
ATOM 1344 O O . GLN A 1 182 ? 19.408 5.048 -20.565 1.00 79.62 182 GLN A O 1
ATOM 1349 N N . ASP A 1 183 ? 21.322 5.567 -21.615 1.00 78.25 183 ASP A N 1
ATOM 1350 C CA . ASP A 1 183 ? 20.889 6.897 -22.017 1.00 78.25 183 ASP A CA 1
ATOM 1351 C C . ASP A 1 183 ? 19.635 6.805 -22.902 1.00 78.25 183 ASP A C 1
ATOM 1353 O O . ASP A 1 183 ? 19.581 6.036 -23.861 1.00 78.25 183 ASP A O 1
ATOM 1357 N N . GLY A 1 184 ? 18.628 7.621 -22.592 1.00 76.19 184 GLY A N 1
ATOM 1358 C CA . GLY A 1 184 ? 17.353 7.638 -23.312 1.00 76.19 184 GLY A C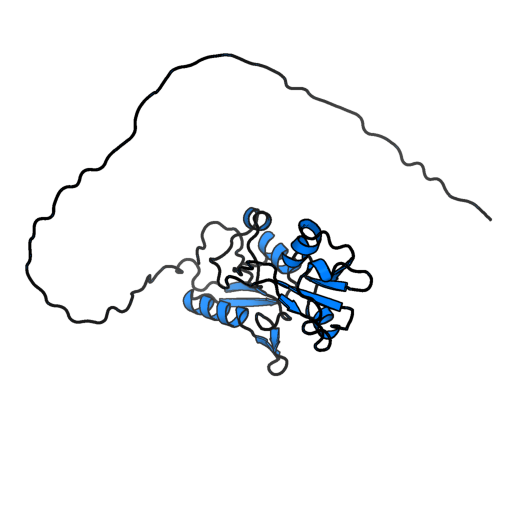A 1
ATOM 1359 C C . GLY A 1 184 ? 16.272 6.754 -22.694 1.00 76.19 184 GLY A C 1
ATOM 1360 O O . GLY A 1 184 ? 15.104 7.002 -22.967 1.00 76.19 184 GLY A O 1
ATOM 1361 N N . ILE A 1 185 ? 16.617 5.822 -21.803 1.00 80.94 185 ILE A N 1
ATOM 1362 C CA . ILE A 1 185 ? 15.637 5.037 -21.049 1.00 80.94 185 ILE A CA 1
ATOM 1363 C C . ILE A 1 185 ? 15.252 5.765 -19.760 1.00 80.94 185 ILE A C 1
ATOM 1365 O O . ILE A 1 185 ? 16.083 6.344 -19.064 1.00 80.94 185 ILE A O 1
ATOM 1369 N N . THR A 1 186 ? 13.957 5.775 -19.454 1.00 80.88 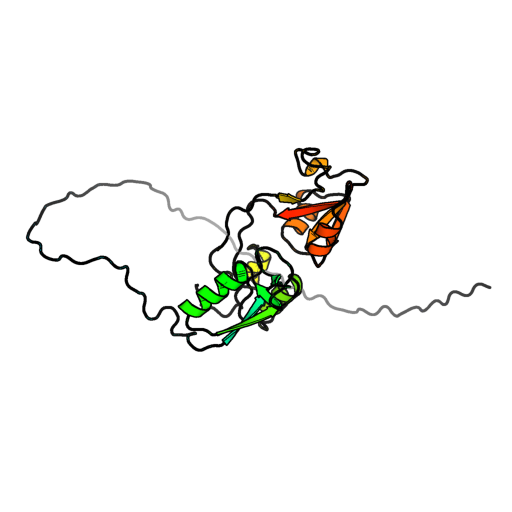186 THR A N 1
ATOM 1370 C CA . THR A 1 186 ? 13.403 6.319 -18.214 1.00 80.88 186 THR A CA 1
ATOM 1371 C C . THR A 1 186 ? 12.640 5.235 -17.468 1.00 80.88 186 THR A C 1
ATOM 1373 O O . THR A 1 186 ? 11.625 4.744 -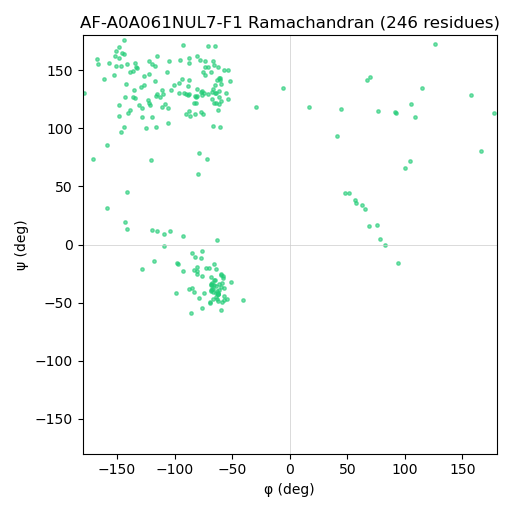17.957 1.00 80.88 186 THR A O 1
ATOM 1376 N N . ILE A 1 187 ? 13.066 4.930 -16.242 1.00 82.50 187 ILE A N 1
ATOM 1377 C CA . ILE A 1 187 ? 12.299 4.074 -15.330 1.00 82.50 187 ILE A CA 1
ATOM 1378 C C . ILE A 1 187 ? 11.395 4.948 -14.458 1.00 82.50 187 ILE A C 1
ATOM 1380 O O . ILE A 1 187 ? 11.840 5.939 -13.883 1.00 82.50 187 ILE A O 1
ATOM 1384 N N . ALA A 1 188 ? 10.115 4.610 -14.375 1.00 81.50 188 ALA A N 1
ATOM 1385 C CA . ALA A 1 188 ? 9.134 5.245 -13.510 1.00 81.50 188 ALA A CA 1
ATOM 1386 C C . ALA A 1 188 ? 8.897 4.403 -12.252 1.00 81.50 188 ALA A C 1
ATOM 1388 O O . ALA A 1 188 ? 8.758 3.188 -12.344 1.00 81.50 188 ALA A O 1
ATOM 1389 N N . THR A 1 189 ? 8.809 5.046 -11.090 1.00 80.94 189 THR A N 1
ATOM 1390 C CA . THR A 1 189 ? 8.500 4.391 -9.807 1.00 80.94 189 THR A CA 1
ATO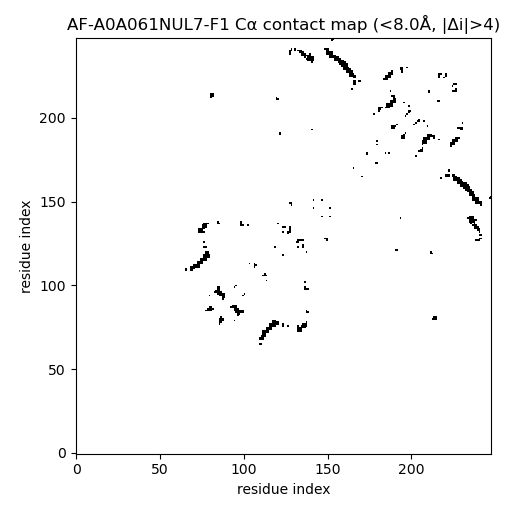M 1391 C C . THR A 1 189 ? 7.734 5.342 -8.883 1.00 80.94 189 THR A C 1
ATOM 1393 O O . THR A 1 189 ? 7.777 6.566 -9.081 1.00 80.94 189 THR A O 1
ATOM 1396 N N . ASN A 1 190 ? 7.039 4.796 -7.881 1.00 77.81 190 ASN A N 1
ATOM 1397 C CA . ASN A 1 190 ? 6.346 5.598 -6.877 1.00 77.81 190 ASN A CA 1
ATOM 1398 C C . ASN A 1 190 ? 7.345 6.185 -5.871 1.00 77.81 190 ASN A C 1
ATOM 1400 O O . ASN A 1 190 ? 8.206 5.470 -5.356 1.00 77.81 190 ASN A O 1
ATOM 1404 N N . GLN A 1 191 ? 7.245 7.478 -5.579 1.00 79.50 191 GLN A N 1
ATOM 1405 C CA . GLN A 1 191 ? 8.165 8.148 -4.663 1.00 79.50 191 GLN A CA 1
ATOM 1406 C C . GLN A 1 191 ? 8.055 7.590 -3.232 1.00 79.50 191 GLN A C 1
ATOM 1408 O O . GLN A 1 191 ? 6.965 7.502 -2.670 1.00 79.50 191 GLN A O 1
ATOM 1413 N N . GLY A 1 192 ? 9.206 7.245 -2.641 1.00 75.69 192 GLY A N 1
ATOM 1414 C CA . GLY A 1 192 ? 9.314 6.684 -1.286 1.00 75.69 192 GLY A CA 1
ATOM 1415 C C . GLY A 1 192 ? 8.757 5.264 -1.139 1.00 75.69 192 GLY A C 1
ATOM 1416 O O . GLY A 1 192 ? 8.482 4.818 -0.028 1.00 75.69 192 GLY A O 1
ATOM 1417 N N . SER A 1 193 ? 8.547 4.565 -2.258 1.00 79.31 193 SER A N 1
ATOM 1418 C CA . SER A 1 193 ? 8.330 3.117 -2.270 1.00 79.31 193 SER A CA 1
ATOM 1419 C C . SER A 1 193 ? 9.660 2.366 -2.178 1.00 79.31 193 SER A C 1
ATOM 1421 O O . SER A 1 193 ? 10.705 2.901 -2.538 1.00 79.31 193 SER A O 1
ATOM 1423 N N . THR A 1 194 ? 9.620 1.083 -1.822 1.00 80.88 194 THR A N 1
ATOM 1424 C CA . THR A 1 194 ? 10.825 0.236 -1.848 1.00 80.88 194 THR A CA 1
ATOM 1425 C C . THR A 1 194 ? 11.443 0.163 -3.249 1.00 80.88 194 THR A C 1
ATOM 1427 O O . THR A 1 194 ? 12.660 0.140 -3.391 1.00 80.88 194 THR A O 1
ATOM 1430 N N . SER A 1 195 ? 10.618 0.211 -4.303 1.00 80.12 195 SER A N 1
ATOM 1431 C CA . SER A 1 195 ? 11.054 0.288 -5.707 1.00 80.12 195 SER A CA 1
ATOM 1432 C C . SER A 1 195 ? 11.852 1.546 -6.008 1.00 80.12 195 SER A C 1
ATOM 1434 O O . SER A 1 195 ? 12.760 1.527 -6.833 1.00 80.12 195 SER A O 1
ATOM 1436 N N . HIS A 1 196 ? 11.513 2.655 -5.361 1.00 82.62 196 HIS A N 1
ATOM 1437 C CA . HIS A 1 196 ? 12.280 3.881 -5.472 1.00 82.62 196 HIS A CA 1
ATOM 1438 C C . HIS A 1 196 ? 13.649 3.755 -4.803 1.00 82.62 196 HIS A C 1
ATOM 1440 O O . HIS A 1 196 ? 14.655 4.032 -5.456 1.00 82.62 196 HIS A O 1
ATOM 1446 N N . ASP A 1 197 ? 13.685 3.280 -3.564 1.00 83.38 197 ASP A N 1
ATOM 1447 C CA . ASP A 1 197 ? 14.926 3.188 -2.791 1.00 83.38 197 ASP A CA 1
ATOM 1448 C C . ASP A 1 197 ? 15.870 2.139 -3.404 1.00 83.38 197 ASP A C 1
ATOM 1450 O O . ASP A 1 197 ? 17.075 2.348 -3.514 1.00 83.38 197 ASP A O 1
ATOM 1454 N N . TYR A 1 198 ? 15.325 1.055 -3.961 1.00 83.31 198 TYR A N 1
ATOM 1455 C CA . TYR A 1 198 ? 16.102 0.062 -4.702 1.00 83.31 198 TYR A CA 1
ATOM 1456 C C . TYR A 1 198 ? 16.786 0.644 -5.952 1.00 83.31 198 TYR A C 1
ATOM 1458 O O . TYR A 1 198 ? 17.963 0.370 -6.202 1.00 83.31 198 TYR A O 1
ATOM 1466 N N . LEU A 1 199 ? 16.086 1.484 -6.726 1.00 81.88 199 LEU A N 1
ATOM 1467 C CA . LEU A 1 199 ? 16.666 2.143 -7.904 1.00 81.88 199 LEU A CA 1
ATOM 1468 C C . LEU A 1 199 ? 17.738 3.176 -7.523 1.00 81.88 199 LEU A C 1
ATOM 1470 O O . LEU A 1 199 ? 18.754 3.273 -8.216 1.00 81.88 199 LEU A O 1
ATOM 1474 N N . ASP A 1 200 ? 17.513 3.937 -6.449 1.00 83.19 200 ASP A N 1
ATOM 1475 C CA . ASP A 1 200 ? 18.388 5.036 -6.018 1.00 83.19 200 ASP A CA 1
ATOM 1476 C C . ASP A 1 200 ? 19.630 4.523 -5.272 1.00 83.19 200 ASP A C 1
ATOM 1478 O O . ASP A 1 200 ? 20.759 4.926 -5.557 1.00 83.19 200 ASP A O 1
ATOM 1482 N N . GLU A 1 201 ? 19.443 3.589 -4.341 1.00 83.31 201 GLU A N 1
ATOM 1483 C CA . GLU A 1 201 ? 20.474 3.189 -3.383 1.00 83.31 201 GLU A CA 1
ATOM 1484 C C . GLU A 1 201 ? 21.200 1.908 -3.791 1.00 83.31 201 GLU A C 1
ATOM 1486 O O . GLU A 1 201 ? 22.430 1.834 -3.673 1.00 83.31 201 GLU A O 1
ATOM 1491 N N . THR A 1 202 ? 20.453 0.918 -4.297 1.00 78.38 202 THR A N 1
ATOM 1492 C CA . THR A 1 202 ? 21.007 -0.398 -4.650 1.00 78.38 202 THR A CA 1
ATOM 1493 C C . THR A 1 202 ? 21.578 -0.394 -6.061 1.00 78.38 202 THR A C 1
ATOM 1495 O O . THR A 1 202 ? 22.772 -0.631 -6.244 1.00 78.38 202 THR A O 1
ATOM 1498 N N . LEU A 1 203 ? 20.744 -0.088 -7.058 1.00 78.75 203 LEU A N 1
ATOM 1499 C CA . LEU A 1 203 ? 21.169 -0.071 -8.460 1.00 78.75 203 LEU A CA 1
ATOM 1500 C C . LEU A 1 203 ? 21.906 1.219 -8.839 1.00 78.75 203 LEU A C 1
ATOM 1502 O O . LEU A 1 203 ? 22.703 1.207 -9.775 1.00 78.75 203 LEU A O 1
ATOM 1506 N N . ARG A 1 204 ? 21.682 2.316 -8.099 1.00 80.12 204 ARG A N 1
ATOM 1507 C CA . ARG A 1 204 ? 22.284 3.641 -8.347 1.00 80.12 204 ARG A CA 1
ATOM 1508 C C . ARG A 1 204 ? 22.104 4.099 -9.794 1.00 80.12 204 ARG A C 1
ATOM 1510 O O . ARG A 1 204 ? 23.035 4.594 -10.434 1.00 80.12 204 ARG A O 1
ATOM 1517 N N . MET A 1 205 ? 20.891 3.905 -10.301 1.00 76.19 205 MET A N 1
ATOM 1518 C CA . MET A 1 205 ? 20.522 4.177 -11.687 1.00 76.19 205 MET A CA 1
ATOM 1519 C C . MET A 1 205 ? 20.734 5.651 -12.036 1.00 76.19 205 MET A C 1
ATOM 1521 O O . MET A 1 205 ? 20.367 6.548 -11.275 1.00 76.19 205 MET A O 1
ATOM 1525 N N . ARG A 1 206 ? 21.276 5.926 -13.225 1.00 71.06 206 ARG A N 1
ATOM 1526 C CA . ARG A 1 206 ? 21.616 7.295 -13.650 1.00 71.06 206 ARG A CA 1
ATOM 1527 C C . ARG A 1 206 ? 20.393 8.115 -14.061 1.00 71.06 206 ARG A C 1
ATOM 1529 O O . ARG A 1 206 ? 20.432 9.343 -13.974 1.00 71.06 206 ARG A O 1
ATOM 1536 N N . ALA A 1 207 ? 19.326 7.464 -14.527 1.00 68.38 207 ALA A N 1
ATOM 1537 C CA . ALA A 1 207 ? 18.134 8.134 -15.046 1.00 68.38 207 ALA A CA 1
ATOM 1538 C C . ALA A 1 207 ? 16.831 7.390 -14.694 1.00 68.38 207 ALA A C 1
ATOM 1540 O O . ALA A 1 207 ? 16.429 6.441 -15.363 1.00 68.38 207 ALA A O 1
ATOM 1541 N N . PHE A 1 208 ? 16.108 7.877 -13.682 1.00 71.12 208 PHE A N 1
ATOM 1542 C CA . PHE A 1 208 ? 14.735 7.449 -13.399 1.00 71.12 208 PHE A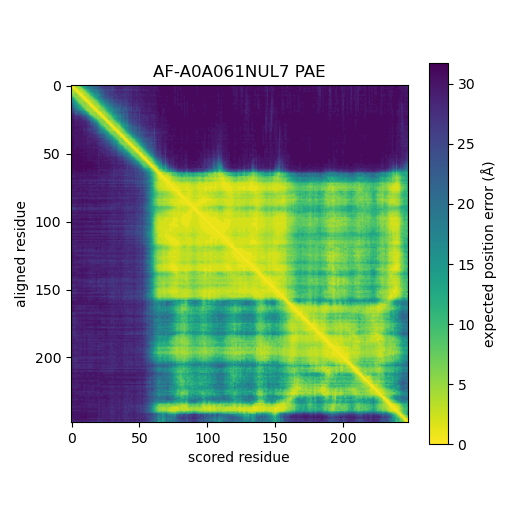 CA 1
ATOM 1543 C C . PHE A 1 208 ? 13.863 8.637 -12.964 1.00 71.12 208 PHE A C 1
ATOM 1545 O O . PHE A 1 208 ? 14.358 9.666 -12.497 1.00 71.12 208 PHE A O 1
ATOM 1552 N N . LYS A 1 209 ? 12.546 8.527 -13.159 1.00 73.00 209 LYS A N 1
ATOM 1553 C CA . LYS A 1 209 ? 11.557 9.542 -12.779 1.00 73.00 209 LYS A CA 1
ATOM 1554 C C . LYS A 1 209 ? 10.702 9.049 -11.618 1.00 73.00 209 LYS A C 1
ATOM 1556 O O . LYS A 1 209 ? 10.108 7.974 -11.669 1.00 73.00 209 LYS A O 1
ATOM 1561 N N . ARG A 1 210 ? 10.606 9.894 -10.595 1.00 70.06 210 ARG A N 1
ATOM 1562 C CA . ARG A 1 210 ? 9.753 9.698 -9.420 1.00 70.06 210 ARG A CA 1
ATOM 1563 C C . ARG A 1 210 ? 8.368 10.257 -9.728 1.00 70.06 210 ARG A C 1
ATOM 1565 O O . ARG A 1 210 ? 8.252 11.392 -10.194 1.00 70.06 210 ARG A O 1
ATOM 1572 N N . TYR A 1 211 ? 7.332 9.470 -9.479 1.00 69.12 211 TYR A N 1
ATOM 1573 C CA . TYR A 1 211 ? 5.944 9.892 -9.631 1.00 69.12 211 TYR A CA 1
ATOM 1574 C C . TYR A 1 211 ? 5.214 9.724 -8.304 1.00 69.12 211 TYR A C 1
ATOM 1576 O O . TYR A 1 211 ? 5.504 8.792 -7.568 1.00 69.12 211 TYR A O 1
ATOM 1584 N N . GLN A 1 212 ? 4.260 10.612 -8.018 1.00 61.69 212 GLN A N 1
ATOM 1585 C CA . GLN A 1 212 ? 3.355 10.435 -6.875 1.00 61.69 212 GLN A CA 1
ATOM 1586 C C . GLN A 1 212 ? 2.203 9.464 -7.180 1.00 61.69 212 GLN A C 1
ATOM 1588 O O . GLN A 1 212 ? 1.653 8.857 -6.275 1.00 61.69 212 GLN A O 1
ATOM 1593 N N . MET A 1 213 ? 1.838 9.313 -8.461 1.00 60.09 213 MET A N 1
ATOM 1594 C CA . MET A 1 213 ? 0.789 8.395 -8.917 1.00 60.09 213 MET A CA 1
ATOM 1595 C C . MET A 1 213 ? 1.295 7.517 -10.055 1.00 60.09 213 MET A C 1
ATOM 1597 O O . MET A 1 213 ? 1.874 8.032 -11.018 1.00 60.09 213 MET A O 1
ATOM 1601 N N . LEU A 1 214 ? 0.986 6.222 -9.992 1.00 61.59 214 LEU A N 1
ATOM 1602 C CA . LEU A 1 214 ? 1.464 5.220 -10.947 1.00 61.59 214 LEU A CA 1
ATOM 1603 C C . LEU A 1 214 ? 0.636 5.133 -12.242 1.00 61.59 214 LEU A C 1
ATOM 1605 O O . LEU A 1 214 ? 1.172 4.766 -13.285 1.00 61.59 214 LEU A O 1
ATOM 1609 N N . LEU A 1 215 ? -0.629 5.575 -12.263 1.00 63.00 215 LEU A N 1
ATOM 1610 C CA . LEU A 1 215 ? -1.401 5.553 -13.518 1.00 63.00 215 LEU A CA 1
ATOM 1611 C C . LEU A 1 215 ? -0.849 6.472 -14.610 1.00 63.00 215 LEU A C 1
ATOM 1613 O O . LEU A 1 215 ? -1.020 6.185 -15.797 1.00 63.00 215 LEU A O 1
ATOM 1617 N N . LYS A 1 216 ? -0.219 7.593 -14.238 1.00 65.62 216 LYS A N 1
ATOM 1618 C CA . LYS A 1 216 ? 0.411 8.489 -15.218 1.00 65.62 216 LYS A CA 1
ATOM 1619 C C . LYS A 1 216 ? 1.496 7.743 -16.003 1.00 65.62 216 LYS A C 1
ATOM 1621 O O . LYS A 1 216 ? 1.346 7.683 -17.220 1.00 65.62 216 LYS A O 1
ATOM 1626 N N . PRO A 1 217 ? 2.516 7.142 -15.356 1.00 61.53 217 PRO A N 1
ATOM 1627 C CA . PRO A 1 217 ? 3.527 6.379 -16.068 1.00 61.53 217 PRO A CA 1
ATOM 1628 C C . PRO A 1 217 ? 2.964 5.177 -16.831 1.00 61.53 217 PRO A C 1
ATOM 1630 O O . PRO A 1 217 ? 3.372 5.010 -17.973 1.00 61.53 217 PRO A O 1
ATOM 1633 N N . ILE A 1 218 ? 1.984 4.427 -16.297 1.00 65.62 218 ILE A N 1
ATOM 1634 C CA . ILE A 1 218 ? 1.355 3.292 -17.013 1.00 65.62 218 ILE A CA 1
ATOM 1635 C C . ILE A 1 218 ? 0.750 3.736 -18.352 1.00 65.62 218 ILE A C 1
ATOM 1637 O O . ILE A 1 218 ? 0.999 3.131 -19.391 1.00 65.62 218 ILE A O 1
ATOM 1641 N N . ARG A 1 219 ? -0.022 4.830 -18.359 1.00 66.00 219 ARG A N 1
ATOM 1642 C CA . ARG A 1 219 ? -0.631 5.360 -19.593 1.00 66.00 219 ARG A CA 1
ATOM 1643 C C . ARG A 1 219 ? 0.385 5.970 -20.555 1.00 66.00 219 ARG A C 1
ATOM 1645 O O . ARG A 1 219 ? 0.078 6.141 -21.730 1.00 66.00 219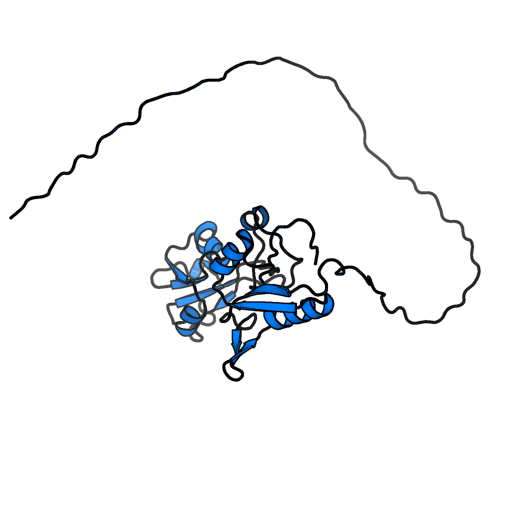 ARG A O 1
ATOM 1652 N N . THR A 1 220 ? 1.559 6.341 -20.055 1.00 65.12 220 THR A N 1
ATOM 1653 C CA . THR A 1 220 ? 2.652 6.908 -20.851 1.00 65.12 220 THR A CA 1
ATOM 1654 C C . THR A 1 220 ? 3.773 5.909 -21.115 1.00 65.12 220 THR A C 1
ATOM 1656 O O . THR A 1 220 ? 4.841 6.331 -21.565 1.00 65.12 220 THR A O 1
ATOM 1659 N N . LEU A 1 221 ? 3.557 4.614 -20.837 1.00 70.94 221 LEU A N 1
ATOM 1660 C CA . LEU A 1 221 ? 4.494 3.573 -21.239 1.00 70.94 221 LEU A CA 1
ATOM 1661 C C . LEU A 1 221 ? 4.725 3.721 -22.738 1.00 70.94 221 LEU A C 1
ATOM 1663 O O . LEU A 1 221 ? 3.799 3.822 -23.544 1.00 70.94 221 LEU A O 1
ATOM 1667 N N . SER A 1 222 ? 5.991 3.842 -23.082 1.00 74.31 222 SER A N 1
ATOM 1668 C CA . SER A 1 222 ? 6.451 4.080 -24.438 1.00 74.31 222 SER A CA 1
ATOM 1669 C C . SER A 1 222 ? 7.741 3.313 -24.627 1.00 74.31 222 SER A C 1
ATOM 1671 O O . SER A 1 222 ? 8.272 2.743 -23.672 1.00 74.31 222 SER A O 1
ATOM 1673 N N . LYS A 1 223 ? 8.276 3.352 -25.845 1.00 73.69 223 LYS A N 1
ATOM 1674 C CA . LYS A 1 223 ? 9.528 2.674 -26.158 1.00 73.69 223 LYS A CA 1
ATOM 1675 C C . LYS A 1 223 ? 10.661 3.008 -25.174 1.00 73.69 223 LYS A C 1
ATOM 1677 O O . LYS A 1 223 ? 11.460 2.139 -24.843 1.00 73.69 223 LYS A O 1
ATOM 1682 N N . ASP A 1 224 ? 10.645 4.233 -24.654 1.00 74.44 224 ASP A N 1
ATOM 1683 C CA . ASP A 1 224 ? 11.706 4.806 -23.832 1.00 74.44 224 ASP A CA 1
ATOM 1684 C C . ASP A 1 224 ? 11.304 4.964 -22.349 1.00 74.44 224 ASP A C 1
ATOM 1686 O O . ASP A 1 224 ? 12.089 5.456 -21.540 1.00 74.44 224 ASP A O 1
ATOM 1690 N N . THR A 1 225 ? 10.067 4.613 -21.966 1.00 71.62 225 THR A N 1
ATOM 1691 C CA . THR A 1 225 ? 9.570 4.744 -20.582 1.00 71.62 225 THR A CA 1
ATOM 1692 C C . THR A 1 225 ? 8.973 3.435 -20.093 1.00 71.62 225 THR A C 1
ATOM 1694 O O . THR A 1 225 ? 7.958 2.981 -20.618 1.00 71.62 225 THR A O 1
ATOM 1697 N N . LEU A 1 226 ? 9.584 2.882 -19.048 1.00 80.12 226 LEU A N 1
ATOM 1698 C CA . LEU A 1 226 ? 9.188 1.652 -18.371 1.00 80.12 226 LEU A CA 1
ATOM 1699 C C . LEU A 1 226 ? 8.770 1.988 -16.941 1.00 80.12 226 LEU A C 1
ATOM 1701 O O . LEU A 1 226 ? 9.124 3.047 -16.423 1.00 80.12 226 LEU A O 1
ATOM 1705 N N . MET A 1 227 ? 8.043 1.097 -16.279 1.00 78.06 227 MET A N 1
ATOM 1706 C CA . MET A 1 227 ? 7.649 1.280 -14.886 1.00 78.06 227 MET A CA 1
ATOM 1707 C C . MET A 1 227 ? 8.126 0.109 -14.039 1.00 78.06 227 MET A C 1
ATOM 1709 O O . MET A 1 227 ? 7.768 -1.032 -14.306 1.00 78.06 227 MET A O 1
ATOM 1713 N N . LEU A 1 228 ? 8.888 0.399 -12.987 1.00 75.62 228 LEU A N 1
ATOM 1714 C CA . LEU A 1 228 ? 9.189 -0.581 -11.955 1.00 75.62 228 LEU A CA 1
ATOM 1715 C C . LEU A 1 228 ? 8.014 -0.619 -10.975 1.00 75.62 228 LEU A C 1
ATOM 1717 O O . LEU A 1 228 ? 7.745 0.364 -10.283 1.00 75.62 228 LEU A O 1
ATOM 1721 N N . CYS A 1 229 ? 7.296 -1.740 -10.958 1.00 65.88 229 CYS A N 1
ATOM 1722 C CA . CYS A 1 229 ? 6.111 -1.927 -10.127 1.00 65.88 229 CYS A CA 1
ATOM 1723 C C . CYS A 1 229 ? 6.476 -2.448 -8.730 1.00 65.88 229 CYS A C 1
ATOM 1725 O O . CYS A 1 229 ? 5.911 -1.993 -7.741 1.00 65.88 229 CYS A O 1
ATOM 1727 N N . SER A 1 230 ? 7.460 -3.342 -8.636 1.00 66.25 230 SER A N 1
ATOM 1728 C CA . SER A 1 230 ? 7.810 -4.039 -7.393 1.00 66.25 230 SER A CA 1
ATOM 1729 C C . SER A 1 230 ? 9.307 -4.332 -7.292 1.00 66.25 230 SER A C 1
ATOM 1731 O O . SER A 1 230 ? 10.003 -4.471 -8.301 1.00 66.25 230 SER A O 1
ATOM 1733 N N . THR A 1 231 ? 9.798 -4.443 -6.058 1.00 60.25 231 THR A N 1
ATOM 1734 C CA . THR A 1 231 ? 11.126 -4.987 -5.725 1.00 60.25 231 THR A CA 1
ATOM 1735 C C . THR A 1 231 ? 11.045 -6.481 -5.432 1.00 60.25 231 THR A C 1
ATOM 1737 O O . THR A 1 231 ? 9.950 -7.021 -5.326 1.00 60.25 231 THR A O 1
ATOM 1740 N N . MET A 1 232 ? 12.189 -7.158 -5.273 1.00 55.41 232 MET A N 1
ATOM 1741 C CA . MET A 1 232 ? 12.183 -8.539 -4.780 1.00 55.41 232 MET A CA 1
ATOM 1742 C C . MET A 1 232 ? 11.587 -8.579 -3.373 1.00 55.41 232 MET A C 1
ATOM 1744 O O . MET A 1 232 ? 11.863 -7.686 -2.570 1.00 55.41 232 MET A O 1
ATOM 1748 N N . ASN A 1 233 ? 10.840 -9.645 -3.084 1.00 55.28 233 ASN A N 1
ATOM 1749 C CA . ASN A 1 233 ? 10.345 -9.962 -1.749 1.00 55.28 233 ASN A CA 1
ATOM 1750 C C . ASN A 1 233 ? 9.380 -8.906 -1.187 1.00 55.28 233 ASN A C 1
ATOM 1752 O O . ASN A 1 233 ? 9.394 -8.625 0.011 1.00 55.28 233 ASN A O 1
ATOM 1756 N N . GLN A 1 234 ? 8.570 -8.283 -2.057 1.00 62.78 234 GLN A N 1
ATOM 1757 C CA . GLN A 1 234 ? 7.520 -7.392 -1.582 1.00 62.78 234 GLN A CA 1
ATOM 1758 C C . GLN A 1 234 ? 6.483 -8.202 -0.817 1.00 62.78 234 GLN A C 1
ATOM 1760 O O . GLN A 1 234 ? 5.856 -9.124 -1.339 1.00 62.78 234 GLN A O 1
ATOM 1765 N N . THR A 1 235 ? 6.321 -7.784 0.424 1.00 67.69 235 THR A N 1
ATOM 1766 C CA . THR A 1 235 ? 5.340 -8.298 1.352 1.00 67.69 235 THR A CA 1
ATOM 1767 C C . THR A 1 235 ? 4.380 -7.161 1.663 1.00 67.69 235 THR A C 1
ATOM 1769 O O . THR A 1 235 ? 4.863 -6.067 1.950 1.00 67.69 235 THR A O 1
ATOM 1772 N N . TYR A 1 236 ? 3.066 -7.359 1.568 1.00 79.12 236 TYR A N 1
ATOM 1773 C CA . TYR A 1 236 ? 2.088 -6.318 1.901 1.00 79.12 236 TYR A CA 1
ATOM 1774 C C . TYR A 1 236 ? 1.451 -6.575 3.252 1.00 79.12 236 TYR A C 1
ATOM 1776 O O . TYR A 1 236 ? 1.060 -7.698 3.557 1.00 79.12 236 TYR A O 1
ATOM 1784 N N . CYS A 1 237 ? 1.397 -5.520 4.057 1.00 79.94 237 CYS A N 1
ATOM 1785 C CA . CYS A 1 237 ? 0.870 -5.530 5.414 1.00 79.94 237 CYS A CA 1
ATOM 1786 C C . CYS A 1 237 ? -0.042 -4.318 5.613 1.00 79.94 237 CYS A C 1
ATOM 1788 O O . CYS A 1 237 ? 0.097 -3.296 4.930 1.00 79.94 237 CYS A O 1
ATOM 1790 N N . ILE A 1 238 ? -0.954 -4.422 6.571 1.00 84.06 238 ILE A N 1
ATOM 1791 C CA . ILE A 1 238 ? -1.773 -3.302 7.024 1.00 84.06 238 ILE A CA 1
ATOM 1792 C C . ILE A 1 238 ? -0.931 -2.500 8.014 1.00 84.06 238 ILE A C 1
ATOM 1794 O O . ILE A 1 238 ? -0.391 -3.059 8.966 1.00 84.06 238 ILE A O 1
ATOM 1798 N N . MET A 1 239 ? -0.797 -1.192 7.792 1.00 85.56 239 MET A N 1
ATOM 1799 C CA . MET A 1 239 ? -0.180 -0.308 8.780 1.00 85.56 239 MET A CA 1
ATOM 1800 C C . MET A 1 239 ? -1.207 0.026 9.848 1.00 85.56 239 MET A C 1
ATOM 1802 O O . MET A 1 239 ? -2.327 0.415 9.522 1.00 85.56 239 MET A O 1
ATOM 1806 N N . LEU A 1 240 ? -0.805 -0.056 11.106 1.00 87.25 240 LEU A N 1
ATOM 1807 C CA . LEU A 1 240 ? -1.640 0.247 12.255 1.00 87.25 240 LEU A CA 1
ATOM 1808 C C . LEU A 1 240 ? -1.043 1.435 13.005 1.00 87.25 240 LEU A C 1
ATOM 1810 O O . LEU A 1 240 ? 0.178 1.570 13.152 1.00 87.25 240 LEU A O 1
ATOM 1814 N N . ARG A 1 241 ? -1.910 2.327 13.488 1.00 83.75 241 ARG A N 1
ATOM 1815 C CA . ARG A 1 241 ? -1.470 3.407 14.370 1.00 83.75 241 ARG A CA 1
ATOM 1816 C C . ARG A 1 241 ? -0.868 2.801 15.635 1.00 83.75 241 ARG A C 1
ATOM 1818 O O . ARG A 1 241 ? -1.540 2.056 16.343 1.00 83.75 241 ARG A O 1
ATOM 1825 N N . ASN A 1 242 ? 0.351 3.217 15.971 1.00 67.94 242 ASN A N 1
ATOM 1826 C CA . ASN A 1 242 ? 1.037 2.732 17.160 1.00 67.94 242 ASN A CA 1
ATOM 1827 C C . ASN A 1 242 ? 0.316 3.194 18.440 1.00 67.94 242 ASN A C 1
ATOM 1829 O O . ASN A 1 242 ? 0.398 4.354 18.859 1.00 67.94 242 ASN A O 1
ATOM 1833 N N . LYS A 1 243 ? -0.442 2.274 19.038 1.00 52.66 243 LYS A N 1
ATOM 1834 C CA . LYS A 1 243 ? -1.036 2.394 20.373 1.00 52.66 243 LYS A CA 1
ATOM 1835 C C . LYS A 1 243 ? -0.977 1.053 21.100 1.00 52.66 243 LYS A C 1
ATOM 1837 O O . LYS A 1 243 ? -1.964 0.660 21.692 1.00 52.66 243 LYS A O 1
ATOM 1842 N N . HIS A 1 244 ? 0.162 0.361 21.061 1.00 44.53 244 HIS A N 1
ATOM 1843 C CA . HIS A 1 244 ? 0.455 -0.797 21.917 1.00 44.53 244 HIS A CA 1
ATOM 1844 C C . HIS A 1 244 ? -0.728 -1.778 22.121 1.00 44.53 244 HIS A C 1
ATOM 1846 O O . HIS A 1 244 ? -1.456 -1.639 23.104 1.00 44.53 244 HIS A O 1
ATOM 1852 N N . LYS A 1 245 ? -0.813 -2.824 21.280 1.00 43.72 245 LYS A N 1
ATOM 1853 C CA . LYS A 1 245 ? -1.717 -4.004 21.363 1.00 43.72 245 LYS A CA 1
ATOM 1854 C C . LYS A 1 245 ? -2.967 -3.980 20.472 1.00 43.72 245 LYS A C 1
ATOM 1856 O O . LYS A 1 245 ? -4.084 -4.063 20.966 1.00 43.72 245 LYS A O 1
ATOM 1861 N N . VAL A 1 246 ? -2.774 -4.012 19.161 1.00 41.78 246 VAL A N 1
ATOM 1862 C CA . VAL A 1 246 ? -3.718 -4.731 18.294 1.00 41.78 246 VAL A CA 1
ATOM 1863 C C . VAL A 1 246 ? -2.872 -5.719 17.502 1.00 41.78 246 VAL A C 1
ATOM 1865 O O . VAL A 1 246 ? -2.156 -5.306 16.596 1.00 41.78 246 VAL A O 1
ATOM 1868 N N . SER A 1 247 ? -2.850 -6.992 17.914 1.00 41.25 247 SER A N 1
ATOM 1869 C CA . SER A 1 247 ? -2.428 -8.062 17.006 1.00 41.25 247 SER A CA 1
ATOM 1870 C C . SER A 1 247 ? -3.675 -8.477 16.240 1.00 41.25 247 SER A C 1
ATOM 1872 O O . SER A 1 247 ? -4.616 -8.982 16.854 1.00 41.25 247 SER A O 1
ATOM 1874 N N . LEU A 1 248 ? -3.696 -8.164 14.948 1.00 48.03 248 LEU A N 1
ATOM 1875 C CA . LEU A 1 248 ? -4.613 -8.788 14.000 1.00 48.03 248 LEU A CA 1
ATOM 1876 C C . LEU A 1 248 ? -4.111 -10.189 13.676 1.00 48.03 248 LEU A C 1
ATOM 1878 O O . LEU A 1 248 ? -2.870 -10.319 13.565 1.00 48.03 248 LEU A O 1
#

Secondary structure (DSSP, 8-state):
--------PPP---------------------------------------------------TTTTTTTTT-EEEEEE-SEETTTEEE-TTT-SEESHHHHHHHHHHHHHT-EEEEEE--HHHHHHHHHHTS-SEEEEEEPP-HHHHTT-EEPSPSEEEE--EEE--GGGTTS-SSSGGG-STT-EEEEETTSHHHHIIIIIS--SSEEEES-SHHHHHT-BTTEEEEEE-TTEEEEEEE--SS----

pLDDT: mean 70.22, std 21.45, range [26.94, 96.19]

Nearest PDB structures (foldseek):
  5t0w-assembly4_D  TM=8.771E-01  e=3.926E-16  synthetic construct
  5tuj-assembly1_C  TM=7.560E-01  e=2.725E-15  unidentified
  9e2b-assembly1_B  TM=8.561E-01  e=5.827E-14  Desulfonauticus sp. 38_4375
  3k4u-assembly1_A  TM=8.546E-01  e=4.538E-14  Wolinella succinogenes
  5jos-assembly1_A  TM=5.451E-01  e=3.320E-14  synthetic construct

Radius of gyration: 28.66 Å; Cα contacts (8 Å, |Δi|>4): 353; chains: 1; bounding box: 61×98×65 Å

Sequence (248 aa):
MKKNLLLTGVLGASMLALAACGDDDTGADEEVDDTNGDTEEVEDEDGDEDAEGDDDAAAGGDDDAYADVAGETFTVATDNNFVPFAFMDLDTNELSGFDIELMTALADEMGIEVNFETMEFQGALAGIQSGVYDASINAMSITEERQDTIDFSDPYYLDAGIIVAVAADNEGEWGSLEELDQDGITIATNQGSTSHDYLDETLRMRAFKRYQMLLKPIRTLSKDTLMLCSTMNQTYCIMLRNKHKVSL

Mean predicted aligned error: 16.73 Å

Solvent-accessible surface area (backbone atoms only — not comparable to full-atom values): 15730 Å² total; per-residue (Å²): 141,88,83,88,86,85,80,90,79,86,89,84,87,79,89,78,90,81,89,86,84,87,81,88,87,82,83,84,89,82,89,88,78,90,82,84,88,84,89,85,88,85,83,90,84,88,84,88,85,85,87,87,81,89,76,82,86,69,84,79,75,75,90,58,86,38,63,93,52,46,74,40,74,40,40,29,29,25,45,53,65,42,79,68,36,21,21,56,38,83,89,78,71,41,82,36,37,53,46,48,55,51,52,50,54,49,25,62,75,40,44,33,45,78,46,80,42,75,43,53,70,68,56,40,54,54,30,31,64,72,55,77,21,49,34,32,47,63,81,37,60,89,47,74,80,48,58,78,60,35,41,67,43,69,69,81,40,75,67,37,55,66,39,71,51,62,28,81,94,50,71,83,76,64,94,52,75,73,76,55,66,44,93,78,38,34,41,30,27,44,60,90,35,70,44,31,49,41,40,59,70,72,67,53,52,87,54,66,46,76,30,84,55,63,55,60,54,64,77,55,42,33,100,44,27,34,33,46,76,37,35,70,66,39,34,21,26,38,39,33,37,71,69,87,83,81,86,110